Protein 4EUZ (pdb70)

Foldseek 3Di:
DFFDLVVLQVVLVVLCVVVQWDKWKKKAFVVVRDIHIDQQFPKFACFLQLLLLLLLLQLLVCVVPPCQQADFDADPDDADPQQVPVVVCNVPTDGLVRLSLCCFQRVHQSSQVCSCVPPQPHQVSSVVVLVVLVQPFAGADDGPPVSLQGAPPDRHNIGGNNSSQVSVCCLQPNDSGDPVSNVSSQVSQQNRDPQCLAQVLQDDPPKGKGKGKGASPFQLWIWMWIWIGDPPGGIMTMIMIIGHNHRPDHHDRNSRSVSNNSRVVSRVD

Structure (mmCIF, N/CA/C/O backbone):
data_4EUZ
#
_entry.id   4EUZ
#
_cell.length_a   59.060
_cell.length_b   61.910
_cell.length_c   79.010
_cell.angle_alpha   90.00
_cell.angle_beta   90.00
_cell.angle_gamma   90.00
#
_symmetry.space_group_name_H-M   'P 21 21 21'
#
loop_
_entity.id
_entity.type
_entity.pdbx_description
1 polymer 'Carbapenem-hydrolizing beta-lactamase SFC-1'
2 non-polymer '(4R,5S,6S)-3-{[(3S,5S)-5-(dimethylcarbamoyl)pyrrolidin-3-yl]sulfanyl}-6-[(1R)-1-hydroxyethyl]-4-methyl-7-oxo-1-azabicyclo[3.2.0]hept-2-ene-2-carboxylic acid'
3 non-polymer 1,2-ETHANEDIOL
4 non-polymer 'SODIUM ION'
5 water water
#
loop_
_atom_site.group_PDB
_atom_site.id
_atom_site.type_symbol
_atom_site.label_atom_id
_atom_site.label_alt_id
_atom_site.label_comp_id
_atom_site.label_asym_id
_atom_site.label_entity_id
_atom_site.label_seq_id
_atom_site.pdbx_PDB_ins_code
_atom_site.Cartn_x
_atom_site.Cartn_y
_atom_site.Cartn_z
_atom_site.occupancy
_atom_site.B_iso_or_equiv
_atom_site.auth_seq_id
_atom_site.auth_comp_id
_atom_site.auth_asym_id
_atom_site.auth_atom_id
_atom_site.pdbx_PDB_model_num
ATOM 1 N N . ALA A 1 1 ? -20.784 -32.091 -1.376 0.50 34.34 22 ALA A N 1
ATOM 2 C CA . ALA A 1 1 ? -21.346 -32.456 -0.071 0.80 30.25 22 ALA A CA 1
ATOM 3 C C . ALA A 1 1 ? -21.787 -31.273 0.776 0.80 29.05 22 ALA A C 1
ATOM 4 O O . ALA A 1 1 ? -22.707 -31.416 1.585 0.80 31.21 22 ALA A O 1
ATOM 6 N N . SER A 1 2 ? -21.235 -30.074 0.677 1.00 26.39 23 SER A N 1
ATOM 7 C CA . SER A 1 2 ? -21.778 -28.855 1.268 1.00 21.79 23 SER A CA 1
ATOM 8 C C . SER A 1 2 ? -23.097 -28.394 0.661 1.00 19.63 23 SER A C 1
ATOM 9 O O . SER A 1 2 ? -23.567 -28.753 -0.438 1.00 23.60 23 SER A O 1
ATOM 12 N N . GLN A 1 3 ? -23.835 -27.607 1.443 1.00 16.31 24 GLN A N 1
ATOM 13 C CA . GLN A 1 3 ? -25.169 -27.131 1.015 1.00 15.09 24 GLN A CA 1
ATOM 14 C C . GLN A 1 3 ? -25.053 -26.086 -0.046 1.00 13.01 24 GLN A C 1
ATOM 15 O O . GLN A 1 3 ? -24.107 -25.286 -0.002 1.00 12.96 24 GLN A O 1
ATOM 21 N N . PRO A 1 4 ? -26.014 -26.039 -0.973 1.00 12.41 25 PRO A N 1
ATOM 22 C CA . PRO A 1 4 ? -25.959 -24.994 -1.995 1.00 11.76 25 PRO A CA 1
ATOM 23 C C . PRO A 1 4 ? -25.882 -23.604 -1.355 1.00 9.76 25 PRO A C 1
ATOM 24 O O . PRO A 1 4 ? -26.667 -23.372 -0.429 1.00 10.25 25 PRO A O 1
ATOM 28 N N . PRO A 1 5 ? -25.048 -22.713 -1.875 1.00 10.45 26 PRO A N 1
ATOM 29 C CA . PRO A 1 5 ? -24.973 -21.351 -1.297 1.00 9.64 26 PRO A CA 1
ATOM 30 C C . PRO A 1 5 ? -26.307 -20.671 -1.226 1.00 8.73 26 PRO A C 1
ATOM 31 O O . PRO A 1 5 ? -26.592 -19.988 -0.248 1.00 8.19 26 PRO A O 1
ATOM 35 N N . GLN A 1 6 ? -27.191 -20.854 -2.224 1.00 8.33 27 GLN A N 1
ATOM 36 C CA . GLN A 1 6 ? -28.450 -20.155 -2.171 1.00 8.05 27 GLN A CA 1
ATOM 37 C C . GLN A 1 6 ? -29.311 -20.612 -1.034 1.00 7.88 27 GLN A C 1
ATOM 38 O O . GLN A 1 6 ? -30.139 -19.850 -0.524 1.00 8.42 27 GLN A O 1
ATOM 44 N N . VAL A 1 7 ? -29.231 -21.902 -0.660 1.00 7.91 28 VAL A N 1
ATOM 45 C CA . VAL A 1 7 ? -29.986 -22.380 0.493 1.00 8.97 28 VAL A CA 1
ATOM 46 C C . VAL A 1 7 ? -29.593 -21.608 1.741 1.00 7.88 28 VAL A C 1
ATOM 47 O O . VAL A 1 7 ? -30.406 -21.144 2.533 1.00 9.06 28 VAL A O 1
ATOM 51 N N . THR A 1 8 ? -28.285 -21.438 1.936 1.00 8.20 29 THR A N 1
ATOM 52 C CA . THR A 1 8 ? -27.735 -20.739 3.096 1.00 7.95 29 THR A CA 1
ATOM 53 C C . THR A 1 8 ? -28.165 -19.269 3.046 1.00 7.53 29 THR A C 1
ATOM 54 O O . THR A 1 8 ? -28.575 -18.705 4.076 1.00 8.03 29 THR A O 1
ATOM 58 N N . VAL A 1 9 ? -28.078 -18.648 1.865 1.00 7.72 30 VAL A N 1
ATOM 59 C CA . VAL A 1 9 ? -28.561 -17.263 1.678 1.00 7.69 30 VAL A CA 1
ATOM 60 C C . VAL A 1 9 ? -30.008 -17.169 2.049 1.00 7.48 30 VAL A C 1
ATOM 61 O O . VAL A 1 9 ? -30.390 -16.260 2.800 1.00 8.46 30 VAL A O 1
ATOM 65 N N . ASP A 1 10 ? -30.818 -18.106 1.560 1.00 8.03 31 ASP A N 1
ATOM 66 C CA . ASP A 1 10 ? -32.259 -18.071 1.826 1.00 8.48 31 ASP A CA 1
ATOM 67 C C . ASP A 1 10 ? -32.539 -18.075 3.342 1.00 8.45 31 ASP A C 1
ATOM 68 O O . ASP A 1 10 ? -33.395 -17.339 3.891 1.00 9.01 31 ASP A O 1
ATOM 73 N N . LYS A 1 11 ? -31.815 -18.940 4.067 1.00 8.22 32 LYS A N 1
ATOM 74 C CA A LYS A 1 11 ? -31.965 -19.043 5.508 0.50 8.36 32 LYS A CA 1
ATOM 75 C CA B LYS A 1 11 ? -31.980 -19.025 5.505 0.50 8.39 32 LYS A CA 1
ATOM 76 C C . LYS A 1 11 ? -31.564 -17.734 6.198 1.00 7.68 32 LYS A C 1
ATOM 77 O O . LYS A 1 11 ? -32.227 -17.276 7.147 1.00 8.81 32 LYS A O 1
ATOM 88 N N . LEU A 1 12 ? -30.449 -17.150 5.781 1.00 7.79 33 LEU A N 1
ATOM 89 C CA . LEU A 1 12 ? -29.989 -15.901 6.411 1.00 7.68 33 LEU A CA 1
ATOM 90 C C . LEU A 1 12 ? -30.956 -14.767 6.134 1.00 8.05 33 LEU A C 1
ATOM 91 O O . LEU A 1 12 ? -31.147 -13.909 7.001 1.00 8.68 33 LEU A O 1
ATOM 96 N N . LYS A 1 13 ? -31.523 -14.725 4.944 1.00 8.38 34 LYS A N 1
ATOM 97 C CA . LYS A 1 13 ? -32.452 -13.669 4.639 1.00 9.60 34 LYS A CA 1
ATOM 98 C C . LYS A 1 13 ? -33.687 -13.790 5.520 1.00 9.37 34 LYS A C 1
ATOM 99 O O . LYS A 1 13 ? -34.221 -12.773 6.019 1.00 10.83 34 LYS A O 1
ATOM 105 N N . ARG A 1 14 ? -34.182 -15.001 5.758 1.00 9.53 35 ARG A N 1
ATOM 106 C CA . ARG A 1 14 ? -35.303 -15.153 6.677 1.00 9.99 35 ARG A CA 1
ATOM 107 C C . ARG A 1 14 ? -34.922 -14.719 8.074 1.00 9.54 35 ARG A C 1
ATOM 108 O O . ARG A 1 14 ? -35.711 -14.047 8.769 1.00 10.68 35 ARG A O 1
ATOM 116 N N . LEU A 1 15 ? -33.735 -15.051 8.522 1.00 8.91 36 LEU A N 1
ATOM 117 C CA . LEU A 1 15 ? -33.259 -14.641 9.850 1.00 8.57 36 LEU A CA 1
ATOM 118 C C . LEU A 1 15 ? -33.175 -13.138 9.964 1.00 8.30 36 LEU A C 1
ATOM 119 O O . LEU A 1 15 ? -33.573 -12.520 10.953 1.00 8.42 36 LEU A O 1
ATOM 124 N N . GLU A 1 16 ? -32.640 -12.484 8.926 1.00 8.94 37 GLU A N 1
ATOM 125 C CA A GLU A 1 16 ? -32.588 -11.056 8.853 0.70 11.26 37 GLU A CA 1
ATOM 126 C CA B GLU A 1 16 ? -32.522 -11.020 9.136 0.30 10.89 37 GLU A CA 1
ATOM 127 C C . GLU A 1 16 ? -33.927 -10.405 9.005 1.00 11.50 37 GLU A C 1
ATOM 128 O O . GLU A 1 16 ? -34.109 -9.384 9.668 1.00 13.41 37 GLU A O 1
ATOM 139 N N A ASN A 1 17 ? -34.932 -10.999 8.373 0.65 13.73 38 ASN A N 1
ATOM 140 N N B ASN A 1 17 ? -34.903 -10.977 8.318 0.35 14.14 38 ASN A N 1
ATOM 141 C CA A ASN A 1 17 ? -36.243 -10.372 8.399 0.65 16.22 38 ASN A CA 1
ATOM 142 C CA B ASN A 1 17 ? -36.286 -10.496 8.343 0.35 16.18 38 ASN A CA 1
ATOM 143 C C A ASN A 1 17 ? -36.833 -10.510 9.788 0.65 16.07 38 ASN A C 1
ATOM 144 C C B ASN A 1 17 ? -36.778 -10.507 9.794 0.35 16.04 38 ASN A C 1
ATOM 145 O O A ASN A 1 17 ? -37.538 -9.641 10.291 0.65 19.91 38 ASN A O 1
ATOM 146 O O B ASN A 1 17 ? -37.333 -9.528 10.286 0.35 18.63 38 ASN A O 1
ATOM 155 N N . ASP A 1 18 ? -36.571 -11.649 10.448 1.00 13.73 39 ASP A N 1
ATOM 156 C CA A ASP A 1 18 ? -37.047 -11.774 11.813 0.50 15.51 39 ASP A CA 1
ATOM 157 C CA B ASP A 1 18 ? -36.943 -11.873 11.829 0.50 15.38 39 ASP A CA 1
ATOM 158 C C . ASP A 1 18 ? -36.324 -10.844 12.774 1.00 14.35 39 ASP A C 1
ATOM 159 O O . ASP A 1 18 ? -36.927 -10.307 13.732 1.00 18.31 39 ASP A O 1
ATOM 168 N N . PHE A 1 19 ? -35.043 -10.632 12.567 1.00 11.39 40 PHE A N 1
ATOM 169 C CA . PHE A 1 19 ? -34.190 -9.763 13.372 1.00 11.41 40 PHE A CA 1
ATOM 170 C C . PHE A 1 19 ? -34.559 -8.302 13.242 1.00 11.14 40 PHE A C 1
ATOM 171 O O . PHE A 1 19 ? -34.487 -7.510 14.169 1.00 13.57 40 PHE A O 1
ATOM 179 N N . GLY A 1 20 ? -34.962 -7.899 12.032 1.00 11.59 41 GLY A N 1
ATOM 180 C CA . GLY A 1 20 ? -35.208 -6.522 11.729 1.00 12.50 41 GLY A CA 1
ATOM 181 C C . GLY A 1 20 ? -33.964 -5.710 11.492 1.00 11.94 41 GLY A C 1
ATOM 182 O O . GLY A 1 20 ? -33.895 -4.523 11.741 1.00 16.29 41 GLY A O 1
ATOM 183 N N . GLY A 1 21 ? -32.926 -6.336 10.939 1.00 10.48 42 GLY A N 1
ATOM 184 C CA . GLY A 1 21 ? -31.675 -5.644 10.629 1.00 9.87 42 GLY A CA 1
ATOM 185 C C . GLY A 1 21 ? -30.922 -6.378 9.554 1.00 9.34 42 GLY A C 1
ATOM 186 O O . GLY A 1 21 ? -31.482 -7.181 8.788 1.00 15.10 42 GLY A O 1
ATOM 187 N N . ARG A 1 22 ? -29.638 -6.105 9.490 1.00 8.17 43 ARG A N 1
ATOM 188 C CA A ARG A 1 22 ? -28.656 -6.564 8.549 0.50 7.08 43 ARG A CA 1
ATOM 189 C CA B ARG A 1 22 ? -28.799 -6.751 8.493 0.50 7.02 43 ARG A CA 1
ATOM 190 C C . ARG A 1 22 ? -27.758 -7.607 9.212 1.00 6.02 43 ARG A C 1
ATOM 191 O O . ARG A 1 22 ? -27.256 -7.303 10.313 1.00 6.65 43 ARG A O 1
ATOM 206 N N . ILE A 1 23 ? -27.487 -8.725 8.569 1.00 6.17 44 ILE A N 1
ATOM 207 C CA . ILE A 1 23 ? -26.538 -9.724 9.021 1.00 5.90 44 ILE A CA 1
ATOM 208 C C . ILE A 1 23 ? -25.531 -9.944 7.905 1.00 6.04 44 ILE A C 1
ATOM 209 O O . ILE A 1 23 ? -25.902 -10.263 6.773 1.00 7.29 44 ILE A O 1
ATOM 214 N N . GLY A 1 24 ? -24.251 -9.774 8.214 1.00 5.40 45 GLY A N 1
ATOM 215 C CA . GLY A 1 24 ? -23.134 -10.050 7.283 1.00 5.47 45 GLY A CA 1
ATOM 216 C C . GLY A 1 24 ? -22.301 -11.141 7.834 1.00 4.68 45 GLY A C 1
ATOM 217 O O . GLY A 1 24 ? -21.915 -11.136 9.017 1.00 5.83 45 GLY A O 1
ATOM 218 N N A VAL A 1 25 ? -21.894 -12.081 6.975 0.50 4.99 46 VAL A N 1
ATOM 219 N N B VAL A 1 25 ? -21.956 -12.133 7.008 0.50 5.16 46 VAL A N 1
ATOM 220 C CA A VAL A 1 25 ? -21.056 -13.182 7.406 0.50 4.90 46 VAL A CA 1
ATOM 221 C CA B VAL A 1 25 ? -21.184 -13.286 7.467 0.50 4.87 46 VAL A CA 1
ATOM 222 C C A VAL A 1 25 ? -20.010 -13.517 6.336 0.50 4.99 46 VAL A C 1
ATOM 223 C C B VAL A 1 25 ? -20.116 -13.614 6.422 0.50 5.27 46 VAL A C 1
ATOM 224 O O A VAL A 1 25 ? -20.107 -13.313 5.119 0.50 5.53 46 VAL A O 1
ATOM 225 O O B VAL A 1 25 ? -20.384 -13.368 5.222 0.50 5.37 46 VAL A O 1
ATOM 232 N N . TYR A 1 26 ? -18.976 -14.169 6.852 1.00 5.25 47 TYR A N 1
ATOM 233 C CA . TYR A 1 26 ? -18.010 -14.799 5.948 1.00 5.09 47 TYR A CA 1
ATOM 234 C C . TYR A 1 26 ? -17.382 -15.954 6.731 1.00 5.47 47 TYR A C 1
ATOM 235 O O . TYR A 1 26 ? -17.010 -15.781 7.895 1.00 5.87 47 TYR A O 1
ATOM 244 N N . ALA A 1 27 ? -17.265 -17.096 6.078 1.00 5.61 48 ALA A N 1
ATOM 245 C CA . ALA A 1 27 ? -16.667 -18.286 6.673 1.00 5.68 48 ALA A CA 1
ATOM 246 C C . ALA A 1 27 ? -15.696 -18.935 5.701 1.00 6.47 48 ALA A C 1
ATOM 247 O O . ALA A 1 27 ? -15.961 -18.989 4.497 1.00 6.74 48 ALA A O 1
ATOM 249 N N . ILE A 1 28 ? -14.606 -19.456 6.277 1.00 6.55 49 ILE A N 1
ATOM 250 C CA . ILE A 1 28 ? -13.544 -20.105 5.543 1.00 6.76 49 ILE A CA 1
ATOM 251 C C . ILE A 1 28 ? -13.242 -21.445 6.135 1.00 7.12 49 ILE A C 1
ATOM 252 O O . ILE A 1 28 ? -12.895 -21.545 7.323 1.00 7.41 49 ILE A O 1
ATOM 257 N N A ASP A 1 29 ? -13.360 -22.531 5.357 0.35 8.03 50 ASP A N 1
ATOM 258 N N B ASP A 1 29 ? -13.394 -22.528 5.356 0.65 7.93 50 ASP A N 1
ATOM 259 C CA A ASP A 1 29 ? -12.852 -23.846 5.735 0.35 8.79 50 ASP A CA 1
ATOM 260 C CA B ASP A 1 29 ? -12.882 -23.841 5.772 0.65 8.68 50 ASP A CA 1
ATOM 261 C C A ASP A 1 29 ? -11.357 -23.890 5.415 0.35 9.24 50 ASP A C 1
ATOM 262 C C B ASP A 1 29 ? -11.391 -23.827 5.445 0.65 9.04 50 ASP A C 1
ATOM 263 O O A ASP A 1 29 ? -10.979 -23.985 4.246 0.35 9.62 50 ASP A O 1
ATOM 264 O O B ASP A 1 29 ? -11.019 -23.744 4.270 0.65 11.78 50 ASP A O 1
ATOM 273 N N . THR A 1 30 ? -10.543 -23.835 6.459 1.00 9.60 51 THR A N 1
ATOM 274 C CA . THR A 1 30 ? -9.118 -23.703 6.190 1.00 11.38 51 THR A CA 1
ATOM 275 C C . THR A 1 30 ? -8.473 -24.925 5.587 1.00 13.77 51 THR A C 1
ATOM 276 O O . THR A 1 30 ? -7.319 -24.903 5.162 1.00 17.22 51 THR A O 1
ATOM 280 N N . GLY A 1 31 ? -9.206 -26.061 5.610 1.00 14.21 52 GLY A N 1
ATOM 281 C CA . GLY A 1 31 ? -8.678 -27.260 4.986 1.00 17.56 52 GLY A CA 1
ATOM 282 C C . GLY A 1 31 ? -9.057 -27.410 3.553 1.00 20.22 52 GLY A C 1
ATOM 283 O O . GLY A 1 31 ? -8.249 -27.901 2.788 1.00 25.69 52 GLY A O 1
ATOM 284 N N . SER A 1 32 ? -10.230 -27.049 3.150 1.00 21.92 53 SER A N 1
ATOM 285 C CA . SER A 1 32 ? -10.654 -27.192 1.739 1.00 22.32 53 SER A CA 1
ATOM 286 C C . SER A 1 32 ? -10.572 -25.902 0.983 1.00 20.72 53 SER A C 1
ATOM 287 O O . SER A 1 32 ? -10.728 -25.848 -0.249 1.00 21.47 53 SER A O 1
ATOM 290 N N . ASN A 1 33 ? -10.438 -24.827 1.730 1.00 19.03 54 ASN A N 1
ATOM 291 C CA . ASN A 1 33 ? -10.500 -23.490 1.252 1.00 17.77 54 ASN A CA 1
ATOM 292 C C . ASN A 1 33 ? -11.884 -23.133 0.705 1.00 14.37 54 ASN A C 1
ATOM 293 O O . ASN A 1 33 ? -11.968 -22.059 0.083 1.00 16.52 54 ASN A O 1
ATOM 298 N N . LYS A 1 34 ? -12.945 -23.923 0.940 1.00 14.71 55 LYS A N 1
ATOM 299 C CA . LYS A 1 34 ? -14.319 -23.503 0.590 1.00 12.77 55 LYS A CA 1
ATOM 300 C C . LYS A 1 34 ? -14.694 -22.310 1.467 1.00 9.45 55 LYS A C 1
ATOM 301 O O . LYS A 1 34 ? -14.272 -22.255 2.635 1.00 9.53 55 LYS A O 1
ATOM 307 N N . THR A 1 35 ? -15.416 -21.379 0.897 1.00 9.39 56 THR A N 1
ATOM 308 C CA . THR A 1 35 ? -15.849 -20.185 1.613 1.00 7.95 56 THR A CA 1
ATOM 309 C C . THR A 1 35 ? -17.337 -19.973 1.404 1.00 7.73 56 THR A C 1
ATOM 310 O O . THR A 1 35 ? -17.906 -20.445 0.406 1.00 9.50 56 THR A O 1
ATOM 314 N N . PHE A 1 36 ? -17.934 -19.172 2.278 1.00 7.60 57 PHE A N 1
ATOM 315 C CA . PHE A 1 36 ? -19.307 -18.723 2.158 1.00 6.90 57 PHE A CA 1
ATOM 316 C C . PHE A 1 36 ? -19.396 -17.294 2.671 1.00 6.52 57 PHE A C 1
ATOM 317 O O . PHE A 1 36 ? -18.947 -17.035 3.789 1.00 6.53 57 PHE A O 1
ATOM 325 N N . GLY A 1 37 ? -20.094 -16.453 1.940 1.00 6.64 59 GLY A N 1
ATOM 326 C CA . GLY A 1 37 ? -20.399 -15.104 2.410 1.00 6.96 59 GLY A CA 1
ATOM 327 C C . GLY A 1 37 ? -21.822 -14.677 2.089 1.00 6.19 59 GLY A C 1
ATOM 328 O O . GLY A 1 37 ? -22.418 -15.149 1.119 1.00 7.12 59 GLY A O 1
ATOM 329 N N . TYR A 1 38 ? -22.305 -13.768 2.918 1.00 5.76 60 TYR A N 1
ATOM 330 C CA . TYR A 1 38 ? -23.628 -13.112 2.728 1.00 5.91 60 TYR A CA 1
ATOM 331 C C . TYR A 1 38 ? -23.431 -11.691 3.214 1.00 5.47 60 TYR A C 1
ATOM 332 O O . TYR A 1 38 ? -22.987 -11.504 4.373 1.00 6.00 60 TYR A O 1
ATOM 341 N N . ARG A 1 39 ? -23.662 -10.674 2.382 1.00 5.31 61 ARG A N 1
ATOM 342 C CA . ARG A 1 39 ? -23.274 -9.308 2.699 1.00 5.71 61 ARG A CA 1
ATOM 343 C C . ARG A 1 39 ? -21.794 -9.221 3.097 1.00 5.69 61 ARG A C 1
ATOM 344 O O . ARG A 1 39 ? -21.425 -8.386 3.905 1.00 6.57 61 ARG A O 1
ATOM 352 N N . ALA A 1 40 ? -20.965 -10.088 2.519 1.00 6.29 62 ALA A N 1
ATOM 353 C CA . ALA A 1 40 ? -19.611 -10.262 3.028 1.00 6.14 62 ALA A CA 1
ATOM 354 C C . ALA A 1 40 ? -18.750 -9.052 2.774 1.00 6.14 62 ALA A C 1
ATOM 355 O O . ALA A 1 40 ? -17.735 -8.909 3.489 1.00 6.25 62 ALA A O 1
ATOM 357 N N . ASN A 1 41 ? -19.057 -8.248 1.786 1.00 6.45 63 ASN A N 1
ATOM 358 C CA A ASN A 1 41 ? -18.265 -7.042 1.496 0.55 6.58 63 ASN A CA 1
ATOM 359 C CA B ASN A 1 41 ? -18.322 -7.042 1.427 0.45 6.66 63 ASN A CA 1
ATOM 360 C C . ASN A 1 41 ? -18.954 -5.762 1.916 1.00 6.40 63 ASN A C 1
ATOM 361 O O . ASN A 1 41 ? -18.488 -4.674 1.570 1.00 8.29 63 ASN A O 1
ATOM 370 N N . GLU A 1 42 ? -19.999 -5.839 2.702 1.00 6.19 64 GLU A N 1
ATOM 371 C CA . GLU A 1 42 ? -20.597 -4.664 3.289 1.00 6.06 64 GLU A CA 1
ATOM 372 C C . GLU A 1 42 ? -19.886 -4.263 4.559 1.00 5.78 64 GLU A C 1
ATOM 373 O O . GLU A 1 42 ? -19.434 -5.140 5.324 1.00 6.74 64 GLU A O 1
ATOM 379 N N . ARG A 1 43 ? -19.749 -2.978 4.774 1.00 6.43 65 ARG A N 1
ATOM 380 C CA . ARG A 1 43 ? -19.098 -2.476 5.975 1.00 6.20 65 ARG A CA 1
ATOM 381 C C . ARG A 1 43 ? -20.012 -2.498 7.162 1.00 6.12 65 ARG A C 1
ATOM 382 O O . ARG A 1 43 ? -21.214 -2.131 7.049 1.00 6.82 65 ARG A O 1
ATOM 390 N N . PHE A 1 44 ? -19.486 -2.896 8.306 1.00 5.43 66 PHE A N 1
ATOM 391 C CA . PHE A 1 44 ? -20.139 -2.895 9.596 1.00 5.46 66 PHE A CA 1
ATOM 392 C C . PHE A 1 44 ? -19.218 -2.249 10.614 1.00 5.61 66 PHE A C 1
ATOM 393 O O . PHE A 1 44 ? -17.996 -2.391 10.515 1.00 6.08 66 PHE A O 1
ATOM 401 N N . PRO A 1 45 ? -19.761 -1.636 11.646 1.00 5.64 67 PRO A N 1
ATOM 402 C CA . PRO A 1 45 ? -18.918 -1.155 12.748 1.00 5.36 67 PRO A CA 1
ATOM 403 C C . PRO A 1 45 ? -18.187 -2.288 13.410 1.00 5.07 67 PRO A C 1
ATOM 404 O O . PRO A 1 45 ? -18.741 -3.355 13.708 1.00 6.15 67 PRO A O 1
ATOM 408 N N . LEU A 1 46 ? -16.900 -2.060 13.691 1.00 5.18 68 LEU A N 1
ATOM 409 C CA . LEU A 1 46 ? -16.071 -3.006 14.431 1.00 5.25 68 LEU A CA 1
ATOM 410 C C . LEU A 1 46 ? -16.487 -3.140 15.866 1.00 5.35 68 LEU A C 1
ATOM 411 O O . LEU A 1 46 ? -16.417 -4.246 16.437 1.00 5.28 68 LEU A O 1
ATOM 416 N N . CYS A 1 47 ? -16.878 -2.044 16.489 1.00 5.12 69 CYS A N 1
ATOM 417 C CA . CYS A 1 47 ? -17.043 -2.022 17.948 1.00 5.62 69 CYS A CA 1
ATOM 418 C C . CYS A 1 47 ? -15.750 -2.566 18.565 1.00 5.07 69 CYS A C 1
ATOM 419 O O . CYS A 1 47 ? -14.659 -2.384 18.007 1.00 5.75 69 CYS A O 1
ATOM 422 N N . ALA A 1 48 ? -15.856 -3.314 19.649 1.00 5.26 70 ALA A N 1
ATOM 423 C CA . ALA A 1 48 ? -14.667 -3.846 20.321 1.00 5.39 70 ALA A CA 1
ATOM 424 C C . ALA A 1 48 ? -13.920 -4.922 19.518 1.00 4.83 70 ALA A C 1
ATOM 425 O O . ALA A 1 48 ? -12.857 -5.360 19.963 1.00 5.31 70 ALA A O 1
ATOM 427 N N . SER A 1 49 ? -14.451 -5.388 18.395 1.00 5.20 71 SER A N 1
ATOM 428 C CA . SER A 1 49 ? -13.878 -6.583 17.755 1.00 5.25 71 SER A CA 1
ATOM 429 C C . SER A 1 49 ? -12.464 -6.300 17.268 1.00 4.87 71 SER A C 1
ATOM 430 O O . SER A 1 49 ? -11.670 -7.263 17.141 1.00 5.56 71 SER A O 1
ATOM 433 N N . PHE A 1 50 ? -12.067 -5.042 17.049 1.00 4.91 72 PHE A N 1
ATOM 434 C CA . PHE A 1 50 ? -10.714 -4.759 16.651 1.00 4.99 72 PHE A CA 1
ATOM 435 C C . PHE A 1 50 ? -9.712 -5.169 17.714 1.00 4.94 72 PHE A C 1
ATOM 436 O O . PHE A 1 50 ? -8.512 -5.293 17.371 1.00 5.33 72 PHE A O 1
ATOM 444 N N . LYS A 1 51 ? -10.100 -5.310 18.976 1.00 4.68 73 LYS A N 1
ATOM 445 C CA . LYS A 1 51 ? -9.136 -5.570 20.036 1.00 4.40 73 LYS A CA 1
ATOM 446 C C . LYS A 1 51 ? -8.410 -6.889 19.857 1.00 4.59 73 LYS A C 1
ATOM 447 O O . LYS A 1 51 ? -7.287 -7.045 20.347 1.00 5.24 73 LYS A O 1
ATOM 453 N N . GLY A 1 52 ? -9.057 -7.850 19.169 1.00 4.76 74 GLY A N 1
ATOM 454 C CA . GLY A 1 52 ? -8.313 -9.083 18.896 1.00 5.25 74 GLY A CA 1
ATOM 455 C C . GLY A 1 52 ? -7.155 -8.834 17.963 1.00 5.17 74 GLY A C 1
ATOM 456 O O . GLY A 1 52 ? -6.065 -9.409 18.100 1.00 6.20 74 GLY A O 1
ATOM 457 N N . PHE A 1 53 ? -7.362 -7.982 16.961 1.00 5.11 75 PHE A N 1
ATOM 458 C CA . PHE A 1 53 ? -6.288 -7.567 16.049 1.00 5.06 75 PHE A CA 1
ATOM 459 C C . PHE A 1 53 ? -5.299 -6.690 16.722 1.00 4.62 75 PHE A C 1
ATOM 460 O O . PHE A 1 53 ? -4.087 -6.736 16.374 1.00 5.25 75 PHE A O 1
ATOM 468 N N . LEU A 1 54 ? -5.695 -5.868 17.698 1.00 4.94 76 LEU A N 1
ATOM 469 C CA . LEU A 1 54 ? -4.742 -5.098 18.501 1.00 5.24 76 LEU A CA 1
ATOM 470 C C . LEU A 1 54 ? -3.808 -6.008 19.248 1.00 4.92 76 LEU A C 1
ATOM 471 O O . LEU A 1 54 ? -2.585 -5.781 19.262 1.00 5.38 76 LEU A O 1
ATOM 476 N N . ALA A 1 55 ? -4.290 -7.068 19.852 1.00 4.91 77 ALA A N 1
ATOM 477 C CA . ALA A 1 55 ? -3.425 -8.039 20.511 1.00 5.51 77 ALA A CA 1
ATOM 478 C C . ALA A 1 55 ? -2.461 -8.655 19.503 1.00 5.22 77 ALA A C 1
ATOM 479 O O . ALA A 1 55 ? -1.271 -8.862 19.825 1.00 5.99 77 ALA A O 1
ATOM 481 N N . ALA A 1 56 ? -2.944 -8.997 18.314 1.00 5.39 78 ALA A N 1
ATOM 482 C CA . ALA A 1 56 ? -2.032 -9.490 17.271 1.00 5.37 78 ALA A CA 1
ATOM 483 C C . ALA A 1 56 ? -0.981 -8.480 16.910 1.00 5.64 78 ALA A C 1
ATOM 484 O O . ALA A 1 56 ? 0.184 -8.881 16.674 1.00 6.55 78 ALA A O 1
ATOM 486 N N . ALA A 1 57 ? -1.307 -7.215 16.795 1.00 5.51 79 ALA A N 1
ATOM 487 C CA . ALA A 1 57 ? -0.350 -6.180 16.470 1.00 6.09 79 ALA A CA 1
ATOM 488 C C . ALA A 1 57 ? 0.758 -6.120 17.540 1.00 5.76 79 ALA A C 1
ATOM 489 O O . ALA A 1 57 ? 1.933 -5.933 17.218 1.00 7.06 79 ALA A O 1
ATOM 491 N N . VAL A 1 58 ? 0.379 -6.237 18.798 1.00 5.59 80 VAL A N 1
ATOM 492 C CA . VAL A 1 58 ? 1.350 -6.277 19.887 1.00 5.77 80 VAL A CA 1
ATOM 493 C C . VAL A 1 58 ? 2.241 -7.455 19.726 1.00 5.94 80 VAL A C 1
ATOM 494 O O . VAL A 1 58 ? 3.494 -7.314 19.889 1.00 6.80 80 VAL A O 1
ATOM 498 N N . LEU A 1 59 ? 1.729 -8.622 19.460 1.00 6.07 81 LEU A N 1
ATOM 499 C CA . LEU A 1 59 ? 2.577 -9.791 19.268 1.00 6.93 81 LEU A CA 1
ATOM 500 C C . LEU A 1 59 ? 3.513 -9.602 18.109 1.00 7.61 81 LEU A C 1
ATOM 501 O O . LEU A 1 59 ? 4.702 -10.013 18.189 1.00 8.34 81 LEU A O 1
ATOM 506 N N . SER A 1 60 ? 3.062 -9.042 17.015 1.00 7.68 82 SER A N 1
ATOM 507 C CA A SER A 1 60 ? 3.977 -8.821 15.906 0.80 8.55 82 SER A CA 1
ATOM 508 C CA B SER A 1 60 ? 3.891 -8.690 15.868 0.20 8.82 82 SER A CA 1
ATOM 509 C C . SER A 1 60 ? 5.104 -7.881 16.298 1.00 9.03 82 SER A C 1
ATOM 510 O O . SER A 1 60 ? 6.250 -8.097 15.914 1.00 11.70 82 SER A O 1
ATOM 515 N N A LYS A 1 61 ? 4.799 -6.864 17.069 0.65 9.00 83 LYS A N 1
ATOM 516 N N B LYS A 1 61 ? 4.840 -6.859 17.107 0.35 9.13 83 LYS A N 1
ATOM 517 C CA A LYS A 1 61 ? 5.840 -5.951 17.553 0.65 9.83 83 LYS A CA 1
ATOM 518 C CA B LYS A 1 61 ? 5.868 -5.968 17.621 0.35 10.02 83 LYS A CA 1
ATOM 519 C C A LYS A 1 61 ? 6.783 -6.688 18.496 0.65 10.21 83 LYS A C 1
ATOM 520 C C B LYS A 1 61 ? 6.873 -6.754 18.461 0.35 10.32 83 LYS A C 1
ATOM 521 O O A LYS A 1 61 ? 8.015 -6.443 18.460 0.65 11.83 83 LYS A O 1
ATOM 522 O O B LYS A 1 61 ? 8.088 -6.584 18.324 0.35 10.95 83 LYS A O 1
ATOM 533 N N . SER A 1 62 ? 6.325 -7.587 19.331 1.00 9.27 84 SER A N 1
ATOM 534 C CA . SER A 1 62 ? 7.216 -8.327 20.253 1.00 10.53 84 SER A CA 1
ATOM 535 C C . SER A 1 62 ? 8.123 -9.297 19.530 1.00 11.64 84 SER A C 1
ATOM 536 O O . SER A 1 62 ? 9.176 -9.622 20.027 1.00 12.99 84 SER A O 1
ATOM 539 N N . GLN A 1 63 ? 7.714 -9.728 18.334 1.00 13.15 85 GLN A N 1
ATOM 540 C CA . GLN A 1 63 ? 8.491 -10.703 17.601 1.00 15.66 85 GLN A CA 1
ATOM 541 C C . GLN A 1 63 ? 9.755 -9.983 17.160 1.00 17.80 85 GLN A C 1
ATOM 542 O O . GLN A 1 63 ? 10.783 -10.628 16.926 1.00 24.80 85 GLN A O 1
ATOM 548 N N . GLN A 1 64 ? 9.791 -8.648 17.050 1.00 19.22 86 GLN A N 1
ATOM 549 C CA A GLN A 1 64 ? 10.960 -7.848 16.734 0.55 22.58 86 GLN A CA 1
ATOM 550 C CA B GLN A 1 64 ? 10.987 -7.881 16.725 0.45 22.64 86 GLN A CA 1
ATOM 551 C C . GLN A 1 64 ? 11.626 -7.150 17.910 1.00 21.14 86 GLN A C 1
ATOM 552 O O . GLN A 1 64 ? 12.734 -6.615 17.787 1.00 24.80 86 GLN A O 1
ATOM 563 N N . GLN A 1 65 ? 11.016 -7.100 19.065 1.00 20.83 87 GLN A N 1
ATOM 564 C CA A GLN A 1 65 ? 11.500 -6.365 20.244 0.60 20.92 87 GLN A CA 1
ATOM 565 C CA B GLN A 1 65 ? 11.517 -6.380 20.238 0.40 20.92 87 GLN A CA 1
ATOM 566 C C . GLN A 1 65 ? 11.483 -7.314 21.427 1.00 19.92 87 GLN A C 1
ATOM 567 O O . GLN A 1 65 ? 10.498 -7.534 22.131 1.00 16.91 87 GLN A O 1
ATOM 578 N N . GLU A 1 66 ? 12.651 -7.898 21.648 1.00 23.33 88 GLU A N 1
ATOM 579 C CA A GLU A 1 66 ? 12.874 -8.933 22.620 0.50 24.90 88 GLU A CA 1
ATOM 580 C CA B GLU A 1 66 ? 12.897 -8.924 22.632 0.50 24.90 88 GLU A CA 1
ATOM 581 C C . GLU A 1 66 ? 12.450 -8.418 24.004 1.00 22.86 88 GLU A C 1
ATOM 582 O O . GLU A 1 66 ? 12.913 -7.371 24.428 1.00 22.66 88 GLU A O 1
ATOM 593 N N . GLY A 1 67 ? 11.563 -9.193 24.623 1.00 19.91 89 GLY A N 1
ATOM 594 C CA . GLY A 1 67 ? 11.046 -8.965 25.958 1.00 17.64 89 GLY A CA 1
ATOM 595 C C . GLY A 1 67 ? 9.903 -7.957 26.044 1.00 14.21 89 GLY A C 1
ATOM 596 O O . GLY A 1 67 ? 9.457 -7.654 27.178 1.00 14.44 89 GLY A O 1
ATOM 597 N N . LEU A 1 68 ? 9.389 -7.451 24.933 1.00 12.20 90 LEU A N 1
ATOM 598 C CA . LEU A 1 68 ? 8.290 -6.509 25.031 1.00 10.76 90 LEU A CA 1
ATOM 599 C C . LEU A 1 68 ? 7.103 -6.975 25.839 1.00 9.50 90 LEU A C 1
ATOM 600 O O . LEU A 1 68 ? 6.458 -6.217 26.575 1.00 9.95 90 LEU A O 1
ATOM 605 N N . LEU A 1 69 ? 6.738 -8.241 25.710 1.00 10.09 91 LEU A N 1
ATOM 606 C CA . LEU A 1 69 ? 5.544 -8.734 26.422 1.00 9.32 91 LEU A CA 1
ATOM 607 C C . LEU A 1 69 ? 5.686 -8.629 27.918 1.00 9.85 91 LEU A C 1
ATOM 608 O O . LEU A 1 69 ? 4.646 -8.523 28.629 1.00 9.60 91 LEU A O 1
ATOM 613 N N . ASN A 1 70 ? 6.918 -8.679 28.401 1.00 10.13 92 ASN A N 1
ATOM 614 C CA . ASN A 1 70 ? 7.109 -8.613 29.862 1.00 11.28 92 ASN A CA 1
ATOM 615 C C . ASN A 1 70 ? 7.252 -7.208 30.382 1.00 10.90 92 ASN A C 1
ATOM 616 O O . ASN A 1 70 ? 7.377 -7.019 31.605 1.00 12.75 92 ASN A O 1
ATOM 621 N N . GLN A 1 71 ? 7.278 -6.180 29.536 1.00 10.65 93 GLN A N 1
ATOM 622 C CA . GLN A 1 71 ? 7.458 -4.800 29.967 1.00 10.99 93 GLN A CA 1
ATOM 623 C C . GLN A 1 71 ? 6.235 -4.384 30.784 1.00 9.69 93 GLN A C 1
ATOM 624 O O . GLN A 1 71 ? 5.083 -4.622 30.414 1.00 9.85 93 GLN A O 1
ATOM 630 N N . ARG A 1 72 ? 6.498 -3.748 31.928 1.00 8.74 94 ARG A N 1
ATOM 631 C CA . ARG A 1 72 ? 5.451 -3.299 32.830 1.00 9.08 94 ARG A CA 1
ATOM 632 C C . ARG A 1 72 ? 5.067 -1.865 32.531 1.00 9.97 94 ARG A C 1
ATOM 633 O O . ARG A 1 72 ? 5.935 -0.985 32.396 1.00 13.58 94 ARG A O 1
ATOM 641 N N A ILE A 1 73 ? 3.777 -1.620 32.346 0.50 8.46 95 ILE A N 1
ATOM 642 N N B ILE A 1 73 ? 3.767 -1.640 32.422 0.50 8.40 95 ILE A N 1
ATOM 643 C CA A ILE A 1 73 ? 3.223 -0.280 32.112 0.50 8.16 95 ILE A CA 1
ATOM 644 C CA B ILE A 1 73 ? 3.146 -0.346 32.161 0.50 8.14 95 ILE A CA 1
ATOM 645 C C A ILE A 1 73 ? 2.455 0.114 33.362 0.50 8.05 95 ILE A C 1
ATOM 646 C C B ILE A 1 73 ? 2.346 0.135 33.358 0.50 7.89 95 ILE A C 1
ATOM 647 O O A ILE A 1 73 ? 1.634 -0.659 33.873 0.50 6.73 95 ILE A O 1
ATOM 648 O O B ILE A 1 73 ? 1.399 -0.524 33.813 0.50 8.34 95 ILE A O 1
ATOM 657 N N . ARG A 1 74 ? 2.734 1.327 33.874 1.00 8.31 96 ARG A N 1
ATOM 658 C CA . ARG A 1 74 ? 2.023 1.922 34.995 1.00 8.15 96 ARG A CA 1
ATOM 659 C C . ARG A 1 74 ? 1.257 3.152 34.484 1.00 7.51 96 ARG A C 1
ATOM 660 O O . ARG A 1 74 ? 1.640 3.815 33.501 1.00 8.96 96 ARG A O 1
ATOM 668 N N . TYR A 1 75 ? 0.158 3.458 35.194 1.00 7.26 97 TYR A N 1
ATOM 669 C CA . TYR A 1 75 ? -0.794 4.462 34.708 1.00 7.49 97 TYR A CA 1
ATOM 670 C C . TYR A 1 75 ? -1.476 5.135 35.930 1.00 7.71 97 TYR A C 1
ATOM 671 O O . TYR A 1 75 ? -2.664 5.425 35.932 1.00 8.08 97 TYR A O 1
ATOM 680 N N . ASP A 1 76 ? -0.662 5.469 36.915 1.00 8.38 98 ASP A N 1
ATOM 681 C CA . ASP A 1 76 ? -1.090 6.285 38.050 1.00 8.29 98 ASP A CA 1
ATOM 682 C C . ASP A 1 76 ? -1.732 7.598 37.545 1.00 6.97 98 ASP A C 1
ATOM 683 O O . ASP A 1 76 ? -1.215 8.295 36.702 1.00 8.32 98 ASP A O 1
ATOM 688 N N . ASN A 1 77 ? -2.876 7.882 38.186 1.00 6.99 99 ASN A N 1
ATOM 689 C CA . ASN A 1 77 ? -3.671 9.085 37.996 1.00 6.83 99 ASN A CA 1
ATOM 690 C C . ASN A 1 77 ? -4.271 9.198 36.603 1.00 6.97 99 ASN A C 1
ATOM 691 O O . ASN A 1 77 ? -4.810 10.257 36.252 1.00 8.16 99 ASN A O 1
ATOM 717 N N . VAL A 1 79 ? -7.189 8.698 33.901 1.00 8.08 101 VAL A N 1
ATOM 718 C CA . VAL A 1 79 ? -8.644 8.512 33.917 1.00 9.24 101 VAL A CA 1
ATOM 719 C C . VAL A 1 79 ? -8.942 7.296 33.052 1.00 8.28 101 VAL A C 1
ATOM 720 O O . VAL A 1 79 ? -8.698 7.284 31.857 1.00 10.15 101 VAL A O 1
ATOM 724 N N . MET A 1 80 ? -9.496 6.285 33.686 1.00 8.48 102 MET A N 1
ATOM 725 C CA A MET A 1 80 ? -9.783 5.019 33.020 0.65 8.73 102 MET A CA 1
ATOM 726 C CA B MET A 1 80 ? -9.770 5.027 32.998 0.35 8.84 102 MET A CA 1
ATOM 727 C C . MET A 1 80 ? -11.137 5.073 32.335 1.00 8.61 102 MET A C 1
ATOM 728 O O . MET A 1 80 ? -12.143 5.505 32.920 1.00 10.87 102 MET A O 1
ATOM 737 N N . GLU A 1 81 ? -11.175 4.590 31.105 1.00 7.71 103 GLU A N 1
ATOM 738 C CA . GLU A 1 81 ? -12.383 4.587 30.295 1.00 8.10 103 GLU A CA 1
ATOM 739 C C . GLU A 1 81 ? -13.419 3.673 30.906 1.00 7.75 103 GLU A C 1
ATOM 740 O O . GLU A 1 81 ? -13.087 2.655 31.544 1.00 7.81 103 GLU A O 1
ATOM 746 N N . PRO A 1 82 ? -14.702 3.943 30.628 1.00 8.39 104 PRO A N 1
ATOM 747 C CA . PRO A 1 82 ? -15.716 2.964 30.972 1.00 8.77 104 PRO A CA 1
ATOM 748 C C . PRO A 1 82 ? -15.426 1.581 30.377 1.00 7.70 104 PRO A C 1
ATOM 749 O O . PRO A 1 82 ? -14.835 1.465 29.280 1.00 8.24 104 PRO A O 1
ATOM 753 N N . HIS A 1 83 ? -15.803 0.556 31.115 1.00 8.32 105 HIS A N 1
ATOM 754 C CA . HIS A 1 83 ? -15.552 -0.845 30.789 1.00 8.00 105 HIS A CA 1
ATOM 755 C C . HIS A 1 83 ? -14.040 -1.098 30.735 1.00 7.84 105 HIS A C 1
ATOM 756 O O . HIS A 1 83 ? -13.459 -1.461 29.703 1.00 8.60 105 HIS A O 1
ATOM 763 N N . SER A 1 84 ? -13.414 -0.985 31.916 1.00 8.26 106 SER A N 1
ATOM 764 C CA . SER A 1 84 ? -12.012 -1.295 32.162 1.00 7.82 106 SER A CA 1
ATOM 765 C C . SER A 1 84 ? -11.916 -2.246 33.346 1.00 8.34 106 SER A C 1
ATOM 766 O O . SER A 1 84 ? -11.260 -1.960 34.354 1.00 8.34 106 SER A O 1
ATOM 769 N N . PRO A 1 85 ? -12.547 -3.388 33.246 1.00 8.52 107 PRO A N 1
ATOM 770 C CA . PRO A 1 85 ? -12.700 -4.249 34.448 1.00 9.90 107 PRO A CA 1
ATOM 771 C C . PRO A 1 85 ? -11.395 -4.802 34.979 1.00 8.81 107 PRO A C 1
ATOM 772 O O . PRO A 1 85 ? -11.289 -5.102 36.149 1.00 11.79 107 PRO A O 1
ATOM 776 N N . VAL A 1 86 ? -10.427 -5.027 34.111 1.00 8.34 108 VAL A N 1
ATOM 777 C CA . VAL A 1 86 ? -9.096 -5.526 34.539 1.00 8.41 108 VAL A CA 1
ATOM 778 C C . VAL A 1 86 ? -8.178 -4.378 34.917 1.00 8.31 108 VAL A C 1
ATOM 779 O O . VAL A 1 86 ? -7.594 -4.325 36.015 1.00 9.08 108 VAL A O 1
ATOM 783 N N . THR A 1 87 ? -8.010 -3.415 34.015 1.00 7.13 109 THR A N 1
ATOM 784 C CA . THR A 1 87 ? -7.063 -2.358 34.265 1.00 7.16 109 THR A CA 1
ATOM 785 C C . THR A 1 87 ? -7.428 -1.504 35.475 1.00 8.00 109 THR A C 1
ATOM 786 O O . THR A 1 87 ? -6.497 -1.017 36.154 1.00 9.06 109 THR A O 1
ATOM 790 N N . GLU A 1 88 ? -8.692 -1.311 35.792 1.00 8.57 110 GLU A N 1
ATOM 791 C CA . GLU A 1 88 ? -9.040 -0.491 36.965 1.00 10.53 110 GLU A CA 1
ATOM 792 C C . GLU A 1 88 ? -8.595 -1.111 38.243 1.00 11.30 110 GLU A C 1
ATOM 793 O O . GLU A 1 88 ? -8.502 -0.378 39.251 1.00 14.29 110 GLU A O 1
ATOM 799 N N A LYS A 1 89 ? -8.323 -2.385 38.305 0.50 11.21 111 LYS A N 1
ATOM 800 N N B LYS A 1 89 ? -8.333 -2.388 38.288 0.50 11.17 111 LYS A N 1
ATOM 801 C CA A LYS A 1 89 ? -7.878 -3.061 39.504 0.50 12.38 111 LYS A CA 1
ATOM 802 C CA B LYS A 1 89 ? -7.916 -3.110 39.474 0.50 12.31 111 LYS A CA 1
ATOM 803 C C A LYS A 1 89 ? -6.368 -3.097 39.697 0.50 11.48 111 LYS A C 1
ATOM 804 C C B LYS A 1 89 ? -6.409 -3.280 39.607 0.50 11.50 111 LYS A C 1
ATOM 805 O O A LYS A 1 89 ? -5.861 -3.411 40.781 0.50 10.60 111 LYS A O 1
ATOM 806 O O B LYS A 1 89 ? -5.963 -3.847 40.623 0.50 12.20 111 LYS A O 1
ATOM 817 N N . GLN A 1 90 ? -5.631 -2.794 38.632 1.00 10.24 112 GLN A N 1
ATOM 818 C CA . GLN A 1 90 ? -4.196 -2.985 38.609 1.00 9.27 112 GLN A CA 1
ATOM 819 C C . GLN A 1 90 ? -3.427 -1.666 38.565 1.00 9.59 112 GLN A C 1
ATOM 820 O O . GLN A 1 90 ? -2.298 -1.626 38.089 1.00 9.61 112 GLN A O 1
ATOM 826 N N . ILE A 1 91 ? -4.010 -0.591 39.079 1.00 9.24 113 ILE A N 1
ATOM 827 C CA . ILE A 1 91 ? -3.285 0.696 39.047 1.00 9.69 113 ILE A CA 1
ATOM 828 C C . ILE A 1 91 ? -2.038 0.652 39.929 1.00 9.64 113 ILE A C 1
ATOM 829 O O . ILE A 1 91 ? -0.962 1.137 39.555 1.00 10.39 113 ILE A O 1
ATOM 834 N N . THR A 1 92 ? -2.159 0.066 41.116 1.00 10.27 114 THR A N 1
ATOM 835 C CA . THR A 1 92 ? -1.044 0.061 42.031 1.00 10.40 114 THR A CA 1
ATOM 836 C C . THR A 1 92 ? 0.082 -0.844 41.519 1.00 10.83 114 THR A C 1
ATOM 837 O O . THR A 1 92 ? 1.281 -0.544 41.694 1.00 11.10 114 THR A O 1
ATOM 841 N N . THR A 1 93 ? -0.266 -1.977 40.896 1.00 9.28 115 THR A N 1
ATOM 842 C CA . THR A 1 93 ? 0.717 -2.926 40.421 1.00 9.37 115 THR A CA 1
ATOM 843 C C . THR A 1 93 ? 1.288 -2.582 39.055 1.00 8.77 115 THR A C 1
ATOM 844 O O . THR A 1 93 ? 2.374 -3.073 38.711 1.00 9.67 115 THR A O 1
ATOM 848 N N . GLY A 1 94 ? 0.552 -1.844 38.242 1.00 7.76 116 GLY A N 1
ATOM 849 C CA . GLY A 1 94 ? 0.801 -1.811 36.810 1.00 7.83 116 GLY A CA 1
ATOM 850 C C . GLY A 1 94 ? 0.402 -3.155 36.190 1.00 7.35 116 GLY A C 1
ATOM 851 O O . GLY A 1 94 ? -0.037 -4.087 36.863 1.00 7.94 116 GLY A O 1
ATOM 852 N N . MET A 1 95 ? 0.580 -3.225 34.862 1.00 6.96 117 MET A N 1
ATOM 853 C CA . MET A 1 95 ? 0.335 -4.481 34.117 1.00 7.40 117 MET A CA 1
ATOM 854 C C . MET A 1 95 ? 1.373 -4.646 33.071 1.00 7.46 117 MET A C 1
ATOM 855 O O . MET A 1 95 ? 1.895 -3.676 32.503 1.00 7.94 117 MET A O 1
ATOM 860 N N . THR A 1 96 ? 1.693 -5.908 32.761 1.00 7.73 118 THR A N 1
ATOM 861 C CA . THR A 1 96 ? 2.597 -6.121 31.642 1.00 7.43 118 THR A CA 1
ATOM 862 C C . THR A 1 96 ? 1.899 -5.950 30.329 1.00 7.06 118 THR A C 1
ATOM 863 O O . THR A 1 96 ? 0.659 -5.994 30.236 1.00 6.93 118 THR A O 1
ATOM 867 N N . VAL A 1 97 ? 2.663 -5.772 29.278 1.00 6.83 119 VAL A N 1
ATOM 868 C CA . VAL A 1 97 ? 2.112 -5.697 27.902 1.00 6.65 119 VAL A CA 1
ATOM 869 C C . VAL A 1 97 ? 1.342 -6.946 27.607 1.00 6.35 119 VAL A C 1
ATOM 870 O O . VAL A 1 97 ? 0.242 -6.849 27.009 1.00 6.52 119 VAL A O 1
ATOM 874 N N . ALA A 1 98 ? 1.785 -8.141 27.970 1.00 7.24 120 ALA A N 1
ATOM 875 C CA A ALA A 1 98 ? 1.018 -9.345 27.756 0.50 7.73 120 ALA A CA 1
ATOM 876 C CA B ALA A 1 98 ? 1.002 -9.333 27.730 0.50 7.77 120 ALA A CA 1
ATOM 877 C C . ALA A 1 98 ? -0.282 -9.302 28.512 1.00 7.19 120 ALA A C 1
ATOM 878 O O . ALA A 1 98 ? -1.330 -9.658 27.938 1.00 7.53 120 ALA A O 1
ATOM 881 N N . GLU A 1 99 ? -0.266 -8.854 29.760 1.00 6.86 121 GLU A N 1
ATOM 882 C CA . GLU A 1 99 ? -1.505 -8.801 30.531 1.00 7.12 121 GLU A CA 1
ATOM 883 C C . GLU A 1 99 ? -2.487 -7.814 29.939 1.00 6.33 121 GLU A C 1
ATOM 884 O O . GLU A 1 99 ? -3.694 -8.048 29.918 1.00 6.94 121 GLU A O 1
ATOM 890 N N . LEU A 1 100 ? -1.999 -6.667 29.453 1.00 6.10 122 LEU A N 1
ATOM 891 C CA . LEU A 1 100 ? -2.875 -5.674 28.801 1.00 5.94 122 LEU A CA 1
ATOM 892 C C . LEU A 1 100 ? -3.489 -6.250 27.554 1.00 5.99 122 LEU A C 1
ATOM 893 O O . LEU A 1 100 ? -4.667 -6.027 27.266 1.00 6.02 122 LEU A O 1
ATOM 898 N N . SER A 1 101 ? -2.732 -6.974 26.762 1.00 6.10 123 SER A N 1
ATOM 899 C CA . SER A 1 101 ? -3.198 -7.585 25.527 1.00 6.40 123 SER A CA 1
ATOM 900 C C . SER A 1 101 ? -4.266 -8.625 25.811 1.00 6.48 123 SER A C 1
ATOM 901 O O . SER A 1 101 ? -5.316 -8.659 25.159 1.00 6.86 123 SER A O 1
ATOM 904 N N . ALA A 1 102 ? -4.017 -9.485 26.787 1.00 6.71 124 ALA A N 1
ATOM 905 C CA . ALA A 1 102 ? -4.990 -10.482 27.179 1.00 7.88 124 ALA A CA 1
ATOM 906 C C . ALA A 1 102 ? -6.260 -9.837 27.702 1.00 7.29 124 ALA A C 1
ATOM 907 O O . ALA A 1 102 ? -7.375 -10.278 27.382 1.00 8.24 124 ALA A O 1
ATOM 909 N N . ALA A 1 103 ? -6.128 -8.771 28.481 1.00 6.69 125 ALA A N 1
ATOM 910 C CA . ALA A 1 103 ? -7.280 -8.098 29.038 1.00 6.38 125 ALA A CA 1
ATOM 911 C C . ALA A 1 103 ? -8.127 -7.447 27.977 1.00 6.10 125 ALA A C 1
ATOM 912 O O . ALA A 1 103 ? -9.394 -7.484 28.018 1.00 6.61 125 ALA A O 1
ATOM 914 N N . THR A 1 104 ? -7.505 -6.770 27.026 1.00 6.07 126 THR A N 1
ATOM 915 C CA . THR A 1 104 ? -8.279 -6.083 25.993 1.00 5.68 126 THR A CA 1
ATOM 916 C C . THR A 1 104 ? -9.040 -7.090 25.126 1.00 5.45 126 THR A C 1
ATOM 917 O O . THR A 1 104 ? -10.182 -6.905 24.768 1.00 5.96 126 THR A O 1
ATOM 921 N N . LEU A 1 105 ? -8.375 -8.236 24.819 1.00 5.09 127 LEU A N 1
ATOM 922 C CA . LEU A 1 105 ? -9.049 -9.254 24.017 1.00 5.43 127 LEU A CA 1
ATOM 923 C C . LEU A 1 105 ? -10.140 -9.946 24.863 1.00 6.03 127 LEU A C 1
ATOM 924 O O . LEU A 1 105 ? -11.261 -10.060 24.409 1.00 7.47 127 LEU A O 1
ATOM 929 N N . GLN A 1 106 ? -9.781 -10.457 26.051 1.00 6.38 128 GLN A N 1
ATOM 930 C CA . GLN A 1 106 ? -10.629 -11.404 26.756 1.00 6.23 128 GLN A CA 1
ATOM 931 C C . GLN A 1 106 ? -11.732 -10.785 27.576 1.00 6.23 128 GLN A C 1
ATOM 932 O O . GLN A 1 106 ? -12.713 -11.490 27.884 1.00 6.87 128 GLN A O 1
ATOM 938 N N . TYR A 1 107 ? -11.566 -9.530 27.937 1.00 6.50 129 TYR A N 1
ATOM 939 C CA . TYR A 1 107 ? -12.538 -8.767 28.715 1.00 6.92 129 TYR A CA 1
ATOM 940 C C . TYR A 1 107 ? -13.030 -7.525 27.978 1.00 6.73 129 TYR A C 1
ATOM 941 O O . TYR A 1 107 ? -13.839 -6.791 28.514 1.00 8.58 129 TYR A O 1
ATOM 950 N N . SER A 1 108 ? -12.506 -7.273 26.792 1.00 6.09 130 SER A N 1
ATOM 951 C CA . SER A 1 108 ? -12.866 -6.090 26.020 1.00 5.98 130 SER A CA 1
ATOM 952 C C . SER A 1 108 ? -12.450 -4.802 26.745 1.00 5.83 130 SER A C 1
ATOM 953 O O . SER A 1 108 ? -13.031 -3.741 26.547 1.00 6.89 130 SER A O 1
ATOM 956 N N . ASP A 1 109 ? -11.393 -4.858 27.548 1.00 6.05 131 ASP A N 1
ATOM 957 C CA . ASP A 1 109 ? -11.010 -3.755 28.442 1.00 5.86 131 ASP A CA 1
ATOM 958 C C . ASP A 1 109 ? -10.560 -2.553 27.656 1.00 4.83 131 ASP A C 1
ATOM 959 O O . ASP A 1 109 ? -9.613 -2.589 26.848 1.00 5.65 131 ASP A O 1
ATOM 964 N N . ASN A 1 110 ? -11.268 -1.432 27.843 1.00 5.43 132 ASN A N 1
ATOM 965 C CA . ASN A 1 110 ? -11.002 -0.189 27.101 1.00 5.29 132 ASN A CA 1
ATOM 966 C C . ASN A 1 110 ? -9.782 0.543 27.583 1.00 5.77 132 ASN A C 1
ATOM 967 O O . ASN A 1 110 ? -9.071 1.110 26.755 1.00 5.77 132 ASN A O 1
ATOM 972 N N . GLY A 1 111 ? -9.550 0.548 28.882 1.00 5.45 133 GLY A N 1
ATOM 973 C CA . GLY A 1 111 ? -8.318 1.121 29.379 1.00 5.91 133 GLY A CA 1
ATOM 974 C C . GLY A 1 111 ? -7.102 0.435 28.738 1.00 5.50 133 GLY A C 1
ATOM 975 O O . GLY A 1 111 ? -6.152 1.085 28.323 1.00 6.12 133 GLY A O 1
ATOM 976 N N . ALA A 1 112 ? -7.153 -0.886 28.677 1.00 5.46 134 ALA A N 1
ATOM 977 C CA . ALA A 1 112 ? -6.074 -1.641 28.073 1.00 5.61 134 ALA A CA 1
ATOM 978 C C . ALA A 1 112 ? -5.925 -1.318 26.603 1.00 5.59 134 ALA A C 1
ATOM 979 O O . ALA A 1 112 ? -4.824 -1.150 26.089 1.00 5.78 134 ALA A O 1
ATOM 981 N N . ALA A 1 113 ? -7.036 -1.222 25.876 1.00 5.17 135 ALA A N 1
ATOM 982 C CA . ALA A 1 113 ? -6.988 -0.901 24.443 1.00 5.17 135 ALA A CA 1
ATOM 983 C C . ALA A 1 113 ? -6.319 0.435 24.227 1.00 4.93 135 ALA A C 1
ATOM 984 O O . ALA A 1 113 ? -5.396 0.556 23.403 1.00 5.39 135 ALA A O 1
ATOM 986 N N . ASN A 1 114 ? -6.760 1.480 24.925 1.00 4.89 136 ASN A N 1
ATOM 987 C CA . ASN A 1 114 ? -6.190 2.783 24.701 1.00 5.30 136 ASN A CA 1
ATOM 988 C C . ASN A 1 114 ? -4.742 2.863 25.204 1.00 5.42 136 ASN A C 1
ATOM 989 O O . ASN A 1 114 ? -3.975 3.612 24.613 1.00 5.72 136 ASN A O 1
ATOM 994 N N . LEU A 1 115 ? -4.374 2.148 26.262 1.00 5.52 137 LEU A N 1
ATOM 995 C CA . LEU A 1 115 ? -2.990 2.117 26.697 1.00 5.82 137 LEU A CA 1
ATOM 996 C C . LEU A 1 115 ? -2.102 1.532 25.616 1.00 5.71 137 LEU A C 1
ATOM 997 O O . LEU A 1 115 ? -1.024 2.063 25.333 1.00 6.29 137 LEU A O 1
ATOM 1002 N N . LEU A 1 116 ? -2.535 0.411 25.025 1.00 5.59 138 LEU A N 1
ATOM 1003 C CA . LEU A 1 116 ? -1.717 -0.220 23.998 1.00 5.66 138 LEU A CA 1
ATOM 1004 C C . LEU A 1 116 ? -1.648 0.622 22.740 1.00 6.21 138 LEU A C 1
ATOM 1005 O O . LEU A 1 116 ? -0.618 0.760 22.088 1.00 6.59 138 LEU A O 1
ATOM 1010 N N . LEU A 1 117 ? -2.781 1.219 22.315 1.00 6.08 139 LEU A N 1
ATOM 1011 C CA . LEU A 1 117 ? -2.797 2.104 21.191 1.00 6.23 139 LEU A CA 1
ATOM 1012 C C . LEU A 1 117 ? -1.886 3.315 21.439 1.00 6.42 139 LEU A C 1
ATOM 1013 O O . LEU A 1 117 ? -1.155 3.728 20.533 1.00 7.17 139 LEU A O 1
ATOM 1018 N N . GLU A 1 118 ? -1.931 3.885 22.632 1.00 6.08 140 GLU A N 1
ATOM 1019 C CA . GLU A 1 118 ? -1.096 5.080 22.909 1.00 6.61 140 GLU A CA 1
ATOM 1020 C C . GLU A 1 118 ? 0.366 4.715 22.953 1.00 6.33 140 GLU A C 1
ATOM 1021 O O . GLU A 1 118 ? 1.232 5.410 22.411 1.00 7.80 140 GLU A O 1
ATOM 1027 N N . LYS A 1 119 A 0.725 3.664 23.686 1.00 6.76 140 LYS A N 1
ATOM 1028 C CA . LYS A 1 119 A 2.103 3.430 24.131 1.00 7.35 140 LYS A CA 1
ATOM 1029 C C . LYS A 1 119 A 2.868 2.515 23.218 1.00 8.01 140 LYS A C 1
ATOM 1030 O O . LYS A 1 119 A 4.114 2.548 23.225 1.00 10.60 140 LYS A O 1
ATOM 1036 N N A LEU A 1 120 ? 2.208 1.631 22.463 0.50 7.72 141 LEU A N 1
ATOM 1037 N N B LEU A 1 120 ? 2.212 1.671 22.413 0.50 7.81 141 LEU A N 1
ATOM 1038 C CA A LEU A 1 120 ? 2.868 0.625 21.641 0.50 8.04 141 LEU A CA 1
ATOM 1039 C CA B LEU A 1 120 ? 2.961 0.782 21.521 0.50 7.90 141 LEU A CA 1
ATOM 1040 C C A LEU A 1 120 ? 2.515 0.681 20.158 0.50 7.99 141 LEU A C 1
ATOM 1041 C C B LEU A 1 120 ? 2.560 0.896 20.066 0.50 7.47 141 LEU A C 1
ATOM 1042 O O A LEU A 1 120 ? 3.386 0.410 19.313 0.50 9.52 141 LEU A O 1
ATOM 1043 O O B LEU A 1 120 ? 3.393 0.909 19.155 0.50 8.14 141 LEU A O 1
ATOM 1052 N N . ILE A 1 121 ? 1.260 0.894 19.764 1.00 7.44 142 ILE A N 1
ATOM 1053 C CA . ILE A 1 121 ? 0.814 0.629 18.393 1.00 7.60 142 ILE A CA 1
ATOM 1054 C C . ILE A 1 121 ? 0.671 1.866 17.549 1.00 8.76 142 ILE A C 1
ATOM 1055 O O . ILE A 1 121 ? 0.619 1.774 16.329 1.00 12.95 142 ILE A O 1
ATOM 1060 N N . GLY A 1 122 ? 0.603 3.053 18.141 1.00 9.27 143 GLY A N 1
ATOM 1061 C CA . GLY A 1 122 ? 0.585 4.262 17.327 1.00 11.07 143 GLY A CA 1
ATOM 1062 C C . GLY A 1 122 ? -0.808 4.720 16.984 1.00 9.13 143 GLY A C 1
ATOM 1063 O O . GLY A 1 122 ? -1.039 5.262 15.897 1.00 8.79 143 GLY A O 1
ATOM 1064 N N . GLY A 1 123 ? -1.740 4.578 17.925 1.00 9.04 144 GLY A N 1
ATOM 1065 C CA . GLY A 1 123 ? -3.071 5.120 17.728 1.00 8.66 144 GLY A CA 1
ATOM 1066 C C . GLY A 1 123 ? -3.902 4.356 16.718 1.00 7.47 144 GLY A C 1
ATOM 1067 O O . GLY A 1 123 ? -3.454 3.336 16.159 1.00 7.41 144 GLY A O 1
ATOM 1068 N N . PRO A 1 124 ? -5.110 4.845 16.436 1.00 7.76 145 PRO A N 1
ATOM 1069 C CA . PRO A 1 124 ? -5.939 4.253 15.349 1.00 7.55 145 PRO A CA 1
ATOM 1070 C C . PRO A 1 124 ? -5.181 4.155 14.047 1.00 7.30 145 PRO A C 1
ATOM 1071 O O . PRO A 1 124 ? -5.336 3.187 13.297 1.00 7.21 145 PRO A O 1
ATOM 1075 N N A GLU A 1 125 ? -4.382 5.168 13.745 0.65 7.86 146 GLU A N 1
ATOM 1076 N N B GLU A 1 125 ? -4.363 5.155 13.707 0.35 7.93 146 GLU A N 1
ATOM 1077 C CA A GLU A 1 125 ? -3.608 5.103 12.507 0.65 8.40 146 GLU A CA 1
ATOM 1078 C CA B GLU A 1 125 ? -3.603 5.105 12.453 0.35 8.33 146 GLU A CA 1
ATOM 1079 C C A GLU A 1 125 ? -2.638 3.932 12.508 0.65 7.38 146 GLU A C 1
ATOM 1080 C C B GLU A 1 125 ? -2.618 3.936 12.485 0.35 7.67 146 GLU A C 1
ATOM 1081 O O A GLU A 1 125 ? -2.516 3.240 11.492 0.65 7.72 146 GLU A O 1
ATOM 1082 O O B GLU A 1 125 ? -2.459 3.239 11.479 0.35 7.72 146 GLU A O 1
ATOM 1093 N N . GLY A 1 126 ? -1.962 3.718 13.612 1.00 7.09 147 GLY A N 1
ATOM 1094 C CA . GLY A 1 126 ? -1.023 2.610 13.726 1.00 7.23 147 GLY A CA 1
ATOM 1095 C C . GLY A 1 126 ? -1.709 1.245 13.672 1.00 6.56 147 GLY A C 1
ATOM 1096 O O . GLY A 1 126 ? -1.188 0.271 13.098 1.00 7.26 147 GLY A O 1
ATOM 1097 N N . MET A 1 127 ? -2.893 1.164 14.283 1.00 6.62 148 MET A N 1
ATOM 1098 C CA . MET A 1 127 ? -3.690 -0.076 14.204 1.00 6.18 148 MET A CA 1
ATOM 1099 C C . MET A 1 127 ? -3.992 -0.374 12.765 1.00 5.74 148 MET A C 1
ATOM 1100 O O . MET A 1 127 ? -3.866 -1.508 12.269 1.00 6.33 148 MET A O 1
ATOM 1105 N N . THR A 1 128 ? -4.464 0.647 12.044 1.00 5.75 149 THR A N 1
ATOM 1106 C CA . THR A 1 128 ? -4.811 0.475 10.626 1.00 6.19 149 THR A CA 1
ATOM 1107 C C . THR A 1 128 ? -3.590 0.092 9.836 1.00 6.26 149 THR A C 1
ATOM 1108 O O . THR A 1 128 ? -3.637 -0.781 8.978 1.00 6.52 149 THR A O 1
ATOM 1112 N N . SER A 1 129 ? -2.439 0.717 10.102 1.00 7.06 150 SER A N 1
ATOM 1113 C CA A SER A 1 129 ? -1.254 0.352 9.319 0.40 7.73 150 SER A CA 1
ATOM 1114 C CA B SER A 1 129 ? -1.192 0.384 9.430 0.30 7.33 150 SER A CA 1
ATOM 1115 C CA C SER A 1 129 ? -1.200 0.384 9.434 0.30 7.49 150 SER A CA 1
ATOM 1116 C C . SER A 1 129 ? -0.809 -1.072 9.625 1.00 6.88 150 SER A C 1
ATOM 1117 O O . SER A 1 129 ? -0.327 -1.735 8.711 1.00 7.60 150 SER A O 1
ATOM 1124 N N . PHE A 1 130 ? -0.988 -1.594 10.838 1.00 6.64 151 PHE A N 1
ATOM 1125 C CA . PHE A 1 130 ? -0.711 -3.005 11.050 1.00 6.64 151 PHE A CA 1
ATOM 1126 C C . PHE A 1 130 ? -1.573 -3.854 10.142 1.00 6.36 151 PHE A C 1
ATOM 1127 O O . PHE A 1 130 ? -1.099 -4.814 9.530 1.00 6.63 151 PHE A O 1
ATOM 1135 N N . MET A 1 131 ? -2.875 -3.567 10.065 1.00 5.85 152 MET A N 1
ATOM 1136 C CA . MET A 1 131 ? -3.746 -4.363 9.219 1.00 6.04 152 MET A CA 1
ATOM 1137 C C . MET A 1 131 ? -3.349 -4.245 7.742 1.00 5.80 152 MET A C 1
ATOM 1138 O O . MET A 1 131 ? -3.323 -5.246 7.029 1.00 6.21 152 MET A O 1
ATOM 1143 N N . ARG A 1 132 ? -2.958 -3.045 7.282 1.00 6.47 153 ARG A N 1
ATOM 1144 C CA . ARG A 1 132 ? -2.445 -2.916 5.927 1.00 7.21 153 ARG A CA 1
ATOM 1145 C C . ARG A 1 132 ? -1.220 -3.807 5.725 1.00 7.00 153 ARG A C 1
ATOM 1146 O O . ARG A 1 132 ? -1.040 -4.381 4.654 1.00 8.18 153 ARG A O 1
ATOM 1154 N N . SER A 1 133 ? -0.364 -3.907 6.733 1.00 7.46 154 SER A N 1
ATOM 1155 C CA . SER A 1 133 ? 0.854 -4.666 6.623 1.00 8.22 154 SER A CA 1
ATOM 1156 C C . SER A 1 133 ? 0.628 -6.171 6.466 1.00 8.48 154 SER A C 1
ATOM 1157 O O . SER A 1 133 ? 1.559 -6.847 6.038 1.00 9.70 154 SER A O 1
ATOM 1160 N N . ILE A 1 134 ? -0.528 -6.682 6.828 1.00 7.84 155 ILE A N 1
ATOM 1161 C CA . ILE A 1 134 ? -0.921 -8.049 6.602 1.00 7.35 155 ILE A CA 1
ATOM 1162 C C . ILE A 1 134 ? -1.800 -8.197 5.382 1.00 7.23 155 ILE A C 1
ATOM 1163 O O . ILE A 1 134 ? -2.387 -9.279 5.144 1.00 8.06 155 ILE A O 1
ATOM 1168 N N . GLY A 1 135 ? -1.892 -7.161 4.561 1.00 7.60 156 GLY A N 1
ATOM 1169 C CA . GLY A 1 135 ? -2.677 -7.236 3.342 1.00 7.58 156 GLY A CA 1
ATOM 1170 C C . GLY A 1 135 ? -4.166 -7.023 3.512 1.00 7.51 156 GLY A C 1
ATOM 1171 O O . GLY A 1 135 ? -4.917 -7.351 2.592 1.00 8.58 156 GLY A O 1
ATOM 1172 N N . ASP A 1 136 ? -4.618 -6.424 4.621 1.00 7.16 157 ASP A N 1
ATOM 1173 C CA . ASP A 1 136 ? -6.036 -6.092 4.811 1.00 6.64 157 ASP A CA 1
ATOM 1174 C C . ASP A 1 136 ? -6.168 -4.636 4.421 1.00 6.53 157 ASP A C 1
ATOM 1175 O O . ASP A 1 136 ? -5.702 -3.733 5.140 1.00 7.48 157 ASP A O 1
ATOM 1180 N N . ASN A 1 137 ? -6.748 -4.431 3.257 1.00 7.35 158 ASN A N 1
ATOM 1181 C CA . ASN A 1 137 ? -6.978 -3.108 2.702 1.00 8.42 158 ASN A CA 1
ATOM 1182 C C . ASN A 1 137 ? -8.336 -2.525 2.977 1.00 7.45 158 ASN A C 1
ATOM 1183 O O . ASN A 1 137 ? -8.662 -1.476 2.432 1.00 10.31 158 ASN A O 1
ATOM 1188 N N . VAL A 1 138 ? -9.092 -3.195 3.796 1.00 6.47 159 VAL A N 1
ATOM 1189 C CA . VAL A 1 138 ? -10.486 -2.845 4.103 1.00 6.11 159 VAL A CA 1
ATOM 1190 C C . VAL A 1 138 ? -10.647 -2.261 5.496 1.00 6.05 159 VAL A C 1
ATOM 1191 O O . VAL A 1 138 ? -11.302 -1.214 5.660 1.00 6.95 159 VAL A O 1
ATOM 1195 N N . PHE A 1 139 ? -10.053 -2.9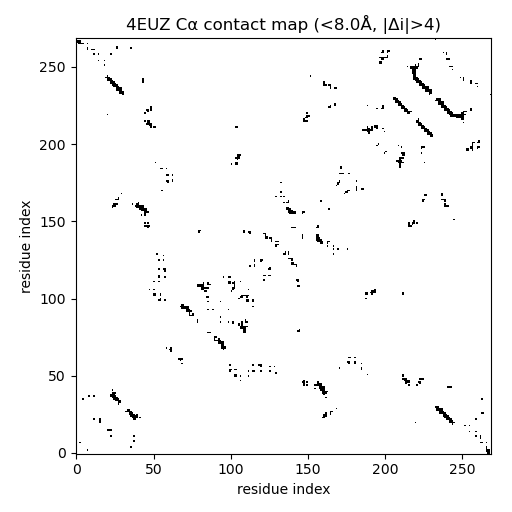10 6.482 1.00 6.04 160 PHE A N 1
ATOM 1196 C CA . PHE A 1 139 ? -10.155 -2.458 7.871 1.00 5.73 160 PHE A CA 1
ATOM 1197 C C . PHE A 1 139 ? -9.790 -0.977 7.981 1.00 5.64 160 PHE A C 1
ATOM 1198 O O . PHE A 1 139 ? -8.765 -0.538 7.441 1.00 6.44 160 PHE A O 1
ATOM 1206 N N . ARG A 1 140 ? -10.503 -0.256 8.821 1.00 5.37 161 ARG A N 1
ATOM 1207 C CA . 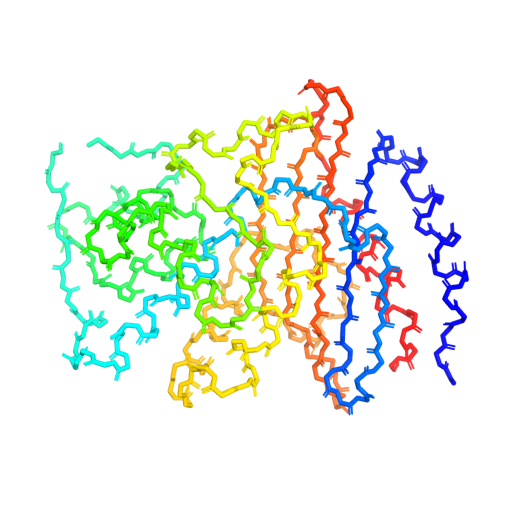ARG A 1 140 ? -10.043 1.073 9.230 1.00 5.79 161 ARG A CA 1
ATOM 1208 C C . ARG A 1 140 ? -10.472 1.317 10.663 1.00 6.15 161 ARG A C 1
ATOM 1209 O O . ARG A 1 140 ? -11.638 1.161 11.011 1.00 6.73 161 ARG A O 1
ATOM 1217 N N . LEU A 1 141 ? -9.507 1.745 11.474 1.00 6.20 162 LEU A N 1
ATOM 1218 C CA . LEU A 1 141 ? -9.758 2.288 12.811 1.00 6.12 162 LEU A CA 1
ATOM 1219 C C . LEU A 1 141 ? -9.360 3.770 12.740 1.00 6.37 162 LEU A C 1
ATOM 1220 O O . LEU A 1 141 ? -8.241 4.106 12.295 1.00 7.52 162 LEU A O 1
ATOM 1225 N N . ASP A 1 142 ? -10.290 4.617 13.121 1.00 6.55 163 ASP A N 1
ATOM 1226 C CA . ASP A 1 142 ? -10.198 6.041 13.009 1.00 6.66 163 ASP A CA 1
ATOM 1227 C C . ASP A 1 142 ? -10.174 6.765 14.345 1.00 6.91 163 ASP A C 1
ATOM 1228 O O . ASP A 1 142 ? -9.601 7.869 14.417 1.00 8.90 163 ASP A O 1
ATOM 1233 N N . ARG A 1 143 ? -10.825 6.223 15.344 1.00 6.54 164 ARG A N 1
ATOM 1234 C CA . ARG A 1 143 ? -11.025 6.852 16.648 1.00 6.40 164 ARG A CA 1
ATOM 1235 C C . ARG A 1 143 ? -10.527 5.944 17.754 1.00 6.45 164 ARG A C 1
ATOM 1236 O O . ARG A 1 143 ? -10.255 4.758 17.544 1.00 7.89 164 ARG A O 1
ATOM 1244 N N . TRP A 1 144 ? -10.369 6.534 18.938 1.00 6.59 165 TRP A N 1
ATOM 1245 C CA . TRP A 1 144 ? -9.993 5.849 20.141 1.00 6.62 165 TRP A CA 1
ATOM 1246 C C . TRP A 1 144 ? -11.249 5.312 20.853 1.00 6.43 165 TRP A C 1
ATOM 1247 O O . TRP A 1 144 ? -12.383 5.673 20.532 1.00 7.19 165 TRP A O 1
ATOM 1258 N N . GLU A 1 145 ? -11.045 4.436 21.847 1.00 6.24 166 GLU A N 1
ATOM 1259 C CA . GLU A 1 145 ? -12.165 4.050 22.706 1.00 6.48 166 GLU A CA 1
ATOM 1260 C C . GLU A 1 145 ? -12.594 5.267 23.509 1.00 6.87 166 GLU A C 1
ATOM 1261 O O . GLU A 1 145 ? -11.718 6.008 23.999 1.00 7.97 166 GLU A O 1
ATOM 1267 N N . LEU A 1 146 ? -13.899 5.529 23.726 1.00 6.81 167 LEU A N 1
ATOM 1268 C CA . LEU A 1 146 ? -15.053 4.778 23.268 1.00 6.50 167 LEU A CA 1
ATOM 1269 C C . LEU A 1 146 ? -15.698 5.403 22.047 1.00 6.23 167 LEU A C 1
ATOM 1270 O O . LEU A 1 146 ? -16.754 4.905 21.586 1.00 6.84 167 LEU A O 1
ATOM 1275 N N . GLU A 1 147 ? -15.149 6.486 21.504 1.00 6.36 168 GLU A N 1
ATOM 1276 C CA . GLU A 1 147 ? -15.811 7.164 20.410 1.00 7.37 168 GLU A CA 1
ATOM 1277 C C . GLU A 1 147 ? -15.950 6.272 19.196 1.00 6.67 168 GLU A C 1
ATOM 1278 O O . GLU A 1 147 ? -16.893 6.481 18.406 1.00 7.56 168 GLU A O 1
ATOM 1284 N N . LEU A 1 148 ? -15.097 5.287 19.021 1.00 6.26 169 LEU A N 1
ATOM 1285 C CA . LEU A 1 148 ? -15.186 4.392 17.861 1.00 6.10 169 LEU A CA 1
ATOM 1286 C C . LEU A 1 148 ? -16.466 3.557 17.850 1.00 6.01 169 LEU A C 1
ATOM 1287 O O . LEU A 1 148 ? -16.719 2.930 16.813 1.00 7.09 169 LEU A O 1
ATOM 1292 N N . ASN A 1 149 ? -17.244 3.525 18.924 1.00 6.28 170 ASN A N 1
ATOM 1293 C CA . ASN A 1 149 ? -18.427 2.686 19.006 1.00 6.63 170 ASN A CA 1
ATOM 1294 C C . ASN A 1 149 ? -19.721 3.363 18.534 1.00 7.14 170 ASN A C 1
ATOM 1295 O O . ASN A 1 149 ? -20.789 2.797 18.718 1.00 8.51 170 ASN A O 1
ATOM 1300 N N . SER A 1 150 ? -19.674 4.544 17.920 1.00 6.84 171 SER A N 1
ATOM 1301 C CA . SER A 1 150 ? -20.926 5.265 17.601 1.00 7.33 171 SER A CA 1
ATOM 1302 C C . SER A 1 150 ? -21.796 4.571 16.597 1.00 6.55 171 SER A C 1
ATOM 1303 O O . SER A 1 150 ? -23.026 4.757 16.632 1.00 7.22 171 SER A O 1
ATOM 1306 N N . ALA A 1 151 ? -21.269 3.794 15.682 1.00 6.50 172 ALA A N 1
ATOM 1307 C CA . ALA A 1 151 ? -22.032 2.873 14.824 1.00 6.53 172 ALA A CA 1
ATOM 1308 C C . ALA A 1 151 ? -23.080 3.586 13.991 1.00 6.66 172 ALA A C 1
ATOM 1309 O O . ALA A 1 151 ? -24.178 3.007 13.738 1.00 7.29 172 ALA A O 1
ATOM 1311 N N . ILE A 1 152 ? -22.840 4.780 13.538 1.00 6.76 173 ILE A N 1
ATOM 1312 C CA . ILE A 1 152 ? -23.830 5.542 12.782 1.00 6.98 173 ILE A CA 1
ATOM 1313 C C . ILE A 1 152 ? -23.983 4.954 11.395 1.00 7.41 173 ILE A C 1
ATOM 1314 O O . ILE A 1 152 ? -22.973 4.799 10.685 1.00 7.86 173 ILE A O 1
ATOM 1319 N N . PRO A 1 153 ? -25.183 4.633 10.902 1.00 8.14 174 PRO A N 1
ATOM 1320 C CA . PRO A 1 153 ? -25.309 4.080 9.534 1.00 9.17 174 PRO A CA 1
ATOM 1321 C C . PRO A 1 153 ? -24.703 5.014 8.518 1.00 8.92 174 PRO A C 1
ATOM 1322 O O . PRO A 1 153 ? -24.926 6.234 8.555 1.00 9.64 174 PRO A O 1
ATOM 1326 N N . GLY A 1 154 ? -23.920 4.454 7.600 1.00 10.65 175 GLY A N 1
ATOM 1327 C CA . GLY A 1 154 ? -23.300 5.219 6.546 1.00 11.74 175 GLY A CA 1
ATOM 1328 C C . GLY A 1 154 ? -21.980 5.817 6.890 1.00 11.23 175 GLY A C 1
ATOM 1329 O O . GLY A 1 154 ? -21.293 6.372 5.999 1.00 14.07 175 GLY A O 1
ATOM 1330 N N . ASP A 1 155 ? -21.570 5.760 8.128 1.00 9.92 176 ASP A N 1
ATOM 1331 C CA . ASP A 1 155 ? -20.283 6.280 8.566 1.00 9.78 176 ASP A CA 1
ATOM 1332 C C . ASP A 1 155 ? -19.246 5.180 8.459 1.00 9.73 176 ASP A C 1
ATOM 1333 O O . ASP A 1 155 ? -19.335 4.150 9.114 1.00 11.98 176 ASP A O 1
ATOM 1338 N N . ASP A 1 156 ? -18.261 5.368 7.590 1.00 9.08 177 ASP A N 1
ATOM 1339 C CA . ASP A 1 156 ? -17.272 4.298 7.387 1.00 9.00 177 ASP A CA 1
ATOM 1340 C C . ASP A 1 156 ? -16.169 4.325 8.398 1.00 7.48 177 ASP A C 1
ATOM 1341 O O . ASP A 1 156 ? -15.322 3.405 8.410 1.00 7.48 177 ASP A O 1
ATOM 1346 N N . ARG A 1 157 ? -16.125 5.267 9.309 1.00 7.68 178 ARG A N 1
ATOM 1347 C CA . ARG A 1 157 ? -15.095 5.237 10.332 1.00 7.55 178 ARG A CA 1
ATOM 1348 C C . ARG A 1 157 ? -15.242 3.978 11.173 1.00 6.43 178 ARG A C 1
ATOM 1349 O O . ARG A 1 157 ? -16.346 3.555 11.528 1.00 7.00 178 ARG A O 1
ATOM 1357 N N . ASP A 1 158 ? -14.106 3.377 11.547 1.00 6.04 179 ASP A N 1
ATOM 1358 C CA . ASP A 1 158 ? -14.123 2.274 12.542 1.00 5.53 179 ASP A CA 1
ATOM 1359 C C . ASP A 1 158 ? -14.944 1.119 12.050 1.00 5.15 179 ASP A C 1
ATOM 1360 O O . ASP A 1 158 ? -15.765 0.544 12.795 1.00 5.75 179 ASP A O 1
ATOM 1365 N N . THR A 1 159 ? -14.783 0.752 10.778 1.00 5.41 180 THR A N 1
ATOM 1366 C CA . THR A 1 159 ? -15.490 -0.338 10.146 1.00 5.16 180 THR A CA 1
ATOM 1367 C C . THR A 1 159 ? -14.531 -1.312 9.478 1.00 5.30 180 THR A C 1
ATOM 1368 O O . THR A 1 159 ? -13.405 -1.037 9.134 1.00 5.62 180 THR A O 1
ATOM 1372 N N . SER A 1 160 ? -15.086 -2.537 9.245 1.00 5.02 181 SER A N 1
ATOM 1373 C CA . SER A 1 160 ? -14.483 -3.487 8.303 1.00 5.50 181 SER A CA 1
ATOM 1374 C C . SER A 1 160 ? -15.630 -4.240 7.661 1.00 5.07 181 SER A C 1
ATOM 1375 O O . SER A 1 160 ? -16.796 -3.906 7.820 1.00 6.82 181 SER A O 1
ATOM 1378 N N . THR A 1 161 ? -15.300 -5.314 6.925 1.00 5.02 182 THR A N 1
ATOM 1379 C CA . THR A 1 161 ? -16.288 -6.176 6.349 1.00 5.58 182 THR A CA 1
ATOM 1380 C C . THR A 1 161 ? -16.139 -7.553 6.914 1.00 5.21 182 THR A C 1
ATOM 1381 O O . THR A 1 161 ? -15.057 -7.942 7.380 1.00 5.40 182 THR A O 1
ATOM 1385 N N . PRO A 1 162 ? -17.179 -8.377 6.908 1.00 5.11 183 PRO A N 1
ATOM 1386 C CA . PRO A 1 162 ? -17.040 -9.765 7.411 1.00 5.08 183 PRO A CA 1
ATOM 1387 C C . PRO A 1 162 ? -15.941 -10.514 6.696 1.00 5.11 183 PRO A C 1
ATOM 1388 O O . PRO A 1 162 ? -15.187 -11.254 7.316 1.00 5.47 183 PRO A O 1
ATOM 1392 N N A LYS A 1 163 ? -15.847 -10.348 5.362 0.50 5.09 184 LYS A N 1
ATOM 1393 N N B LYS A 1 163 ? -15.863 -10.330 5.370 0.50 5.10 184 LYS A N 1
ATOM 1394 C CA A LYS A 1 163 ? -14.810 -11.051 4.626 0.50 5.35 184 LYS A CA 1
ATOM 1395 C CA B LYS A 1 163 ? -14.840 -10.990 4.590 0.50 5.32 184 LYS A CA 1
ATOM 1396 C C A LYS A 1 163 ? -13.432 -10.614 5.079 0.50 5.02 184 LYS A C 1
ATOM 1397 C C B LYS A 1 163 ? -13.447 -10.607 5.051 0.50 5.01 184 LYS A C 1
ATOM 1398 O O A LYS A 1 163 ? -12.543 -11.449 5.291 0.50 5.47 184 LYS A O 1
ATOM 1399 O O B LYS A 1 163 ? -12.590 -11.480 5.230 0.50 5.70 184 LYS A O 1
ATOM 1410 N N . ALA A 1 164 ? -13.186 -9.313 5.227 1.00 4.93 185 ALA A N 1
ATOM 1411 C CA . ALA A 1 164 ? -11.866 -8.879 5.630 1.00 5.15 185 ALA A CA 1
ATOM 1412 C C . ALA A 1 164 ? -11.515 -9.328 7.038 1.00 4.92 185 ALA A C 1
ATOM 1413 O O . ALA A 1 164 ? -10.382 -9.706 7.330 1.00 5.58 185 ALA A O 1
ATOM 1415 N N . VAL A 1 165 ? -12.483 -9.287 7.954 1.00 4.48 186 VAL A N 1
ATOM 1416 C CA . VAL A 1 165 ? -12.268 -9.747 9.304 1.00 4.47 186 VAL A CA 1
ATOM 1417 C C . VAL A 1 165 ? -11.874 -11.232 9.287 1.00 4.59 186 VAL A C 1
ATOM 1418 O O . VAL A 1 165 ? -10.899 -11.651 9.928 1.00 5.10 186 VAL A O 1
ATOM 1422 N N . ALA A 1 166 ? -12.658 -12.056 8.588 1.00 4.93 187 ALA A N 1
ATOM 1423 C CA . ALA A 1 166 ? -12.354 -13.498 8.526 1.00 4.92 187 ALA A CA 1
ATOM 1424 C C . ALA A 1 166 ? -11.009 -13.742 7.842 1.00 5.37 187 ALA A C 1
ATOM 1425 O O . ALA A 1 166 ? -10.212 -14.577 8.303 1.00 5.55 187 ALA A O 1
ATOM 1427 N N . GLU A 1 167 ? -10.756 -13.068 6.711 1.00 5.54 188 GLU A N 1
ATOM 1428 C CA . GLU A 1 167 ? -9.482 -13.278 6.013 1.00 5.70 188 GLU A CA 1
ATOM 1429 C C . GLU A 1 167 ? -8.294 -12.907 6.903 1.00 5.55 188 GLU A C 1
ATOM 1430 O O . GLU A 1 167 ? -7.241 -13.595 6.885 1.00 6.27 188 GLU A O 1
ATOM 1436 N N . SER A 1 168 ? -8.403 -11.795 7.631 1.00 5.32 189 SER A N 1
ATOM 1437 C CA . SER A 1 168 ? -7.295 -11.369 8.504 1.00 5.48 189 SER A CA 1
ATOM 1438 C C . SER A 1 168 ? -7.144 -12.334 9.648 1.00 5.38 189 SER A C 1
ATOM 1439 O O . SER A 1 168 ? -5.995 -12.638 10.031 1.00 6.13 189 SER A O 1
ATOM 1442 N N . MET A 1 169 ? -8.262 -12.817 10.256 1.00 5.25 190 MET A N 1
ATOM 1443 C CA . MET A 1 169 ? -8.137 -13.826 11.313 1.00 5.64 190 MET A CA 1
ATOM 1444 C C . MET A 1 169 ? -7.437 -15.054 10.785 1.00 5.35 190 MET A C 1
ATOM 1445 O O . MET A 1 169 ? -6.597 -15.634 11.467 1.00 5.66 190 MET A O 1
ATOM 1450 N N . GLN A 1 170 ? -7.782 -15.515 9.579 1.00 5.01 191 GLN A N 1
ATOM 1451 C CA . GLN A 1 170 ? -7.123 -16.692 9.015 1.00 5.76 191 GLN A CA 1
ATOM 1452 C C . GLN A 1 170 ? -5.617 -16.468 8.858 1.00 5.65 191 GLN A C 1
ATOM 1453 O O . GLN A 1 170 ? -4.813 -17.349 9.174 1.00 6.60 191 GLN A O 1
ATOM 1459 N N . LYS A 1 171 ? -5.229 -15.322 8.332 1.00 5.94 192 LYS A N 1
ATOM 1460 C CA . LYS A 1 171 ? -3.801 -15.023 8.145 1.00 6.35 192 LYS A CA 1
ATOM 1461 C C . LYS A 1 171 ? -3.052 -15.038 9.472 1.00 6.21 192 LYS A C 1
ATOM 1462 O O . LYS A 1 171 ? -1.962 -15.591 9.582 1.00 6.77 192 LYS A O 1
ATOM 1468 N N . LEU A 1 172 ? -3.627 -14.377 10.493 1.00 5.94 193 LEU A N 1
ATOM 1469 C CA . LEU A 1 172 ? -2.975 -14.305 11.782 1.00 6.48 193 LEU A CA 1
ATOM 1470 C C . LEU A 1 172 ? -2.895 -15.635 12.490 1.00 6.90 193 LEU A C 1
ATOM 1471 O O . LEU A 1 172 ? -1.900 -15.962 13.110 1.00 9.66 193 LEU A O 1
ATOM 1476 N N . ALA A 1 173 ? -3.978 -16.431 12.420 1.00 6.24 19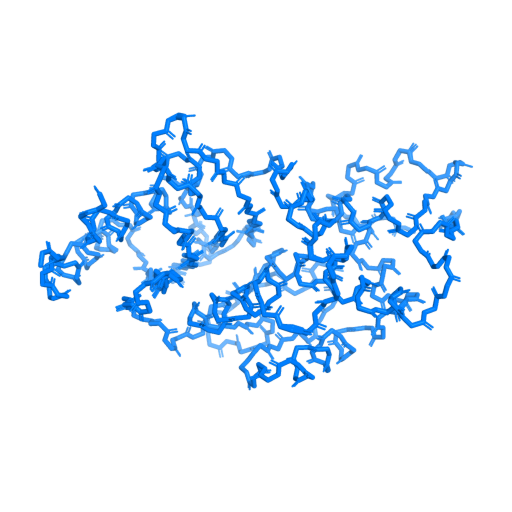4 ALA A N 1
ATOM 1477 C CA . ALA A 1 173 ? -4.022 -17.695 13.109 1.00 6.89 194 ALA A CA 1
ATOM 1478 C C . ALA A 1 173 ? -3.159 -18.745 12.477 1.00 7.19 194 ALA A C 1
ATOM 1479 O O . ALA A 1 173 ? -2.504 -19.521 13.194 1.00 8.61 194 ALA A O 1
ATOM 1481 N N . PHE A 1 174 ? -3.131 -18.798 11.152 1.00 7.36 195 PHE A N 1
ATOM 1482 C CA . PHE A 1 174 ? -2.585 -19.935 10.417 1.00 7.79 195 PHE A CA 1
ATOM 1483 C C . PHE A 1 174 ? -1.552 -19.578 9.379 1.00 8.53 195 PHE A C 1
ATOM 1484 O O . PHE A 1 174 ? -0.847 -20.511 8.894 1.00 9.77 195 PHE A O 1
ATOM 1492 N N . GLY A 1 175 ? -1.417 -18.334 8.994 1.00 8.21 196 GLY A N 1
ATOM 1493 C CA . GLY A 1 175 ? -0.486 -17.912 7.993 1.00 7.83 196 GLY A CA 1
ATOM 1494 C C . GLY A 1 175 ? 0.859 -17.609 8.557 1.00 7.89 196 GLY A C 1
ATOM 1495 O O . GLY A 1 175 ? 1.196 -18.059 9.647 1.00 9.80 196 GLY A O 1
ATOM 1496 N N A ASN A 1 176 ? 1.648 -16.827 7.817 0.35 7.94 197 ASN A N 1
ATOM 1497 N N B ASN A 1 176 ? 1.653 -16.881 7.759 0.65 7.53 197 ASN A N 1
ATOM 1498 C CA A ASN A 1 176 ? 2.992 -16.687 8.371 0.35 8.39 197 ASN A CA 1
ATOM 1499 C CA B ASN A 1 176 ? 3.060 -16.611 7.994 0.65 7.55 197 ASN A CA 1
ATOM 1500 C C A ASN A 1 176 ? 3.318 -15.297 8.872 0.35 9.05 197 ASN A C 1
ATOM 1501 C C B ASN A 1 176 ? 3.326 -15.259 8.608 0.65 9.05 197 ASN A C 1
ATOM 1502 O O A ASN A 1 176 ? 4.469 -15.049 9.234 0.35 9.31 197 ASN A O 1
ATOM 1503 O O B ASN A 1 176 ? 4.483 -14.943 8.905 0.65 11.66 197 ASN A O 1
ATOM 1512 N N . VAL A 1 177 ? 2.312 -14.424 8.867 1.00 9.61 198 VAL A N 1
ATOM 1513 C CA . VAL A 1 177 ? 2.527 -13.046 9.279 1.00 10.13 198 VAL A CA 1
ATOM 1514 C C . VAL A 1 177 ? 2.957 -12.999 10.739 1.00 10.34 198 VAL A C 1
ATOM 1515 O O . VAL A 1 177 ? 3.605 -11.961 11.087 1.00 15.18 198 VAL A O 1
ATOM 1519 N N . LEU A 1 178 ? 2.646 -13.953 11.595 1.00 9.67 199 LEU A N 1
ATOM 1520 C CA . LEU A 1 178 ? 3.154 -14.125 12.948 1.00 9.34 199 LEU A CA 1
ATOM 1521 C C . LEU A 1 178 ? 4.01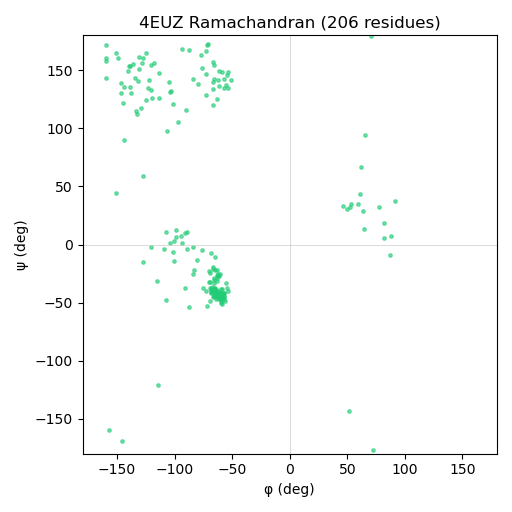4 -15.410 13.051 1.00 9.51 199 LEU A C 1
ATOM 1522 O O . LEU A 1 178 ? 3.694 -16.345 12.347 1.00 10.90 199 LEU A O 1
ATOM 1527 N N . GLY A 1 179 ? 5.075 -15.443 13.927 1.00 9.09 200 GLY A N 1
ATOM 1528 C CA . GLY A 1 179 ? 5.798 -16.641 14.189 1.00 9.98 200 GLY A CA 1
ATOM 1529 C C . GLY A 1 179 ? 5.073 -17.682 14.988 1.00 8.92 200 GLY A C 1
ATOM 1530 O O . GLY A 1 179 ? 3.954 -17.391 15.491 1.00 9.88 200 GLY A O 1
ATOM 1531 N N . LEU A 1 180 ? 5.597 -18.896 15.167 1.00 8.97 201 LEU A N 1
ATOM 1532 C CA A LEU A 1 180 ? 4.912 -19.993 15.876 0.50 9.16 201 LEU A CA 1
ATOM 1533 C CA B LEU A 1 180 ? 4.907 -19.939 15.881 0.45 9.36 201 LEU A CA 1
ATOM 1534 C C . LEU A 1 180 ? 4.582 -19.547 17.284 1.00 9.32 201 LEU A C 1
ATOM 1535 O O . LEU A 1 180 ? 3.474 -19.809 17.750 1.00 10.55 201 LEU A O 1
ATOM 1544 N N . THR A 1 181 ? 5.539 -18.981 18.009 1.00 9.74 202 THR A N 1
ATOM 1545 C CA . THR A 1 181 ? 5.259 -18.609 19.387 1.00 10.18 202 THR A CA 1
ATOM 1546 C C . THR A 1 181 ? 4.081 -17.631 19.455 1.00 9.24 202 THR A C 1
ATOM 1547 O O . THR A 1 181 ? 3.240 -17.715 20.336 1.00 9.28 202 THR A O 1
ATOM 1551 N N . GLU A 1 182 ? 4.113 -16.669 18.519 1.00 8.88 203 GLU A N 1
ATOM 1552 C CA . GLU A 1 182 ? 3.095 -15.603 18.499 1.00 9.13 203 GLU A CA 1
ATOM 1553 C C . GLU A 1 182 ? 1.731 -16.105 18.082 1.00 8.61 203 GLU A C 1
ATOM 1554 O O . GLU A 1 182 ? 0.724 -15.748 18.711 1.00 8.66 203 GLU A O 1
ATOM 1560 N N A ARG A 1 183 ? 1.674 -16.952 17.065 0.50 9.47 204 ARG A N 1
ATOM 1561 N N B ARG A 1 183 ? 1.645 -16.957 17.038 0.50 9.39 204 ARG A N 1
ATOM 1562 C CA A ARG A 1 183 ? 0.415 -17.592 16.765 0.50 9.59 204 ARG A CA 1
ATOM 1563 C CA B ARG A 1 183 ? 0.394 -17.575 16.628 0.50 9.67 204 ARG A CA 1
ATOM 1564 C C A ARG A 1 183 ? -0.184 -18.311 17.956 0.50 9.15 204 ARG A C 1
ATOM 1565 C C B ARG A 1 183 ? -0.132 -18.440 17.775 0.50 8.67 204 ARG A C 1
ATOM 1566 O O A ARG A 1 183 ? -1.377 -18.121 18.284 0.50 7.94 204 ARG A O 1
ATOM 1567 O O B ARG A 1 183 ? -1.367 -18.465 17.973 0.50 8.22 204 ARG A O 1
ATOM 1582 N N . HIS A 1 184 ? 0.655 -19.157 18.545 1.00 9.45 205 HIS A N 1
ATOM 1583 C CA . HIS A 1 184 ? 0.179 -19.960 19.652 1.00 9.77 205 HIS A CA 1
ATOM 1584 C C . HIS A 1 184 ? -0.346 -19.024 20.726 1.00 8.56 205 HIS A C 1
ATOM 1585 O O . HIS A 1 184 ? -1.432 -19.290 21.279 1.00 8.48 205 HIS A O 1
ATOM 1592 N N . GLN A 1 185 ? 0.364 -17.981 21.046 1.00 8.02 206 GLN A N 1
ATOM 1593 C CA . GLN A 1 185 ? -0.096 -17.084 22.097 1.00 7.81 206 GLN A CA 1
ATOM 1594 C C . GLN A 1 185 ? -1.393 -16.398 21.698 1.00 7.16 206 GLN A C 1
ATOM 1595 O O . GLN A 1 185 ? -2.317 -16.275 22.534 1.00 7.08 206 GLN A O 1
ATOM 1601 N N . LEU A 1 186 ? -1.507 -15.980 20.453 1.00 6.74 207 LEU A N 1
ATOM 1602 C CA . LEU A 1 186 ? -2.734 -15.302 20.021 1.00 6.36 207 LEU A CA 1
ATOM 1603 C C . LEU A 1 186 ? -3.936 -16.252 20.135 1.00 6.65 207 LEU A C 1
ATOM 1604 O O . LEU A 1 186 ? -5.005 -15.851 20.595 1.00 6.83 207 LEU A O 1
ATOM 1609 N N . MET A 1 187 ? -3.758 -17.483 19.679 1.00 7.18 208 MET A N 1
ATOM 1610 C CA A MET A 1 187 ? -4.835 -18.478 19.760 0.65 8.10 208 MET A CA 1
ATOM 1611 C CA B MET A 1 187 ? -4.952 -18.362 19.738 0.35 7.92 208 MET A CA 1
ATOM 1612 C C . MET A 1 187 ? -5.231 -18.767 21.174 1.00 7.37 208 MET A C 1
ATOM 1613 O O . MET A 1 187 ? -6.403 -18.930 21.516 1.00 7.55 208 MET A O 1
ATOM 1622 N N A ASP A 1 188 ? -4.234 -18.855 22.079 0.50 7.96 209 ASP A N 1
ATOM 1623 N N B ASP A 1 188 ? -4.237 -18.875 22.073 0.50 7.88 209 ASP A N 1
ATOM 1624 C CA A ASP A 1 188 ? -4.561 -19.090 23.484 0.50 8.48 209 ASP A CA 1
ATOM 1625 C CA B ASP A 1 188 ? -4.515 -19.087 23.494 0.50 8.39 209 ASP A CA 1
ATOM 1626 C C A ASP A 1 188 ? -5.429 -17.955 23.995 0.50 6.92 209 ASP A C 1
ATOM 1627 C C B ASP A 1 188 ? -5.388 -17.957 24.029 0.50 6.89 209 ASP A C 1
ATOM 1628 O O A ASP A 1 188 ? -6.427 -18.158 24.686 0.50 7.59 209 ASP A O 1
ATOM 1629 O O B ASP A 1 188 ? -6.327 -18.184 24.792 0.50 7.58 209 ASP A O 1
ATOM 1638 N N . TRP A 1 189 ? -5.032 -16.724 23.644 1.00 6.19 210 TRP A N 1
ATOM 1639 C CA . TRP A 1 189 ? -5.819 -15.588 24.114 1.00 6.36 210 TRP A CA 1
ATOM 1640 C C . TRP A 1 189 ? -7.255 -15.632 23.586 1.00 5.67 210 TRP A C 1
ATOM 1641 O O . TRP A 1 189 ? -8.213 -15.452 24.351 1.00 6.62 210 TRP A O 1
ATOM 1652 N N . PHE A 1 190 ? -7.453 -15.879 22.285 1.00 5.82 211 PHE A N 1
ATOM 1653 C CA . PHE A 1 190 ? -8.797 -15.973 21.746 1.00 5.14 211 PHE A CA 1
ATOM 1654 C C . PHE A 1 190 ? -9.562 -17.096 22.420 1.00 5.40 211 PHE A C 1
ATOM 1655 O O . PHE A 1 190 ? -10.784 -16.949 22.696 1.00 5.91 211 PHE A O 1
ATOM 1663 N N . LYS A 1 191 ? -8.947 -18.242 22.661 1.00 5.96 212 LYS A N 1
ATOM 1664 C CA A LYS A 1 191 ? -9.641 -19.352 23.326 0.60 6.42 212 LYS A CA 1
ATOM 1665 C CA B LYS A 1 191 ? -9.655 -19.352 23.314 0.40 6.52 212 LYS A CA 1
ATOM 1666 C C . LYS A 1 191 ? -10.143 -18.981 24.702 1.00 6.69 212 LYS A C 1
ATOM 1667 O O . LYS A 1 191 ? -11.195 -19.450 25.121 1.00 9.35 212 LYS A O 1
ATOM 1678 N N . GLY A 1 192 ? -9.423 -18.101 25.395 1.00 6.61 213 GLY A N 1
ATOM 1679 C CA . GLY A 1 192 ? -9.821 -17.656 26.718 1.00 7.40 213 GLY A CA 1
ATOM 1680 C C . GLY A 1 192 ? -10.717 -16.456 26.777 1.00 6.65 213 GLY A C 1
ATOM 1681 O O . GLY A 1 192 ? -10.935 -15.910 27.871 1.00 7.45 213 GLY A O 1
ATOM 1682 N N . ASN A 1 193 ? -11.262 -16.022 25.648 1.00 6.19 214 ASN A N 1
ATOM 1683 C CA . ASN A 1 193 ? -12.199 -14.902 25.683 1.00 5.67 214 ASN A CA 1
ATOM 1684 C C . ASN A 1 193 ? -13.366 -15.220 26.614 1.00 5.89 214 ASN A C 1
ATOM 1685 O O . ASN A 1 193 ? -13.859 -16.351 26.599 1.00 6.90 214 ASN A O 1
ATOM 1690 N N . THR A 1 194 ? -13.845 -14.223 27.361 1.00 6.33 215 THR A N 1
ATOM 1691 C CA . THR A 1 194 ? -14.910 -14.409 28.323 1.00 6.56 215 THR A CA 1
ATOM 1692 C C . THR A 1 194 ? -16.239 -13.791 27.937 1.00 6.45 215 THR A C 1
ATOM 1693 O O . THR A 1 194 ? -17.233 -13.983 28.654 1.00 7.28 215 THR A O 1
ATOM 1697 N N . THR A 1 195 ? -16.315 -13.071 26.815 1.00 6.29 216 THR A N 1
ATOM 1698 C CA . THR A 1 195 ? -17.497 -12.284 26.483 1.00 6.57 216 THR A CA 1
ATOM 1699 C C . THR A 1 195 ? -18.384 -12.900 25.401 1.00 6.22 216 THR A C 1
ATOM 1700 O O . THR A 1 195 ? -19.371 -12.287 24.978 1.00 6.99 216 THR A O 1
ATOM 1704 N N . GLY A 1 196 ? -18.010 -14.091 24.903 1.00 6.19 217 GLY A N 1
ATOM 1705 C CA . GLY A 1 196 ? -18.648 -14.664 23.738 1.00 6.35 217 GLY A CA 1
ATOM 1706 C C . GLY A 1 196 ? -19.558 -15.836 23.938 1.00 6.16 217 GLY A C 1
ATOM 1707 O O . GLY A 1 196 ? -19.915 -16.488 22.965 1.00 6.56 217 GLY A O 1
ATOM 1708 N N . GLY A 1 197 ? -19.906 -16.153 25.180 1.00 6.65 218 GLY A N 1
ATOM 1709 C CA . GLY A 1 197 ? -20.658 -17.376 25.421 1.00 7.22 218 GLY A CA 1
ATOM 1710 C C . GLY A 1 197 ? -21.990 -17.456 24.746 1.00 6.90 218 GLY A C 1
ATOM 1711 O O . GLY A 1 197 ? -22.491 -18.575 24.513 1.00 9.30 218 GLY A O 1
ATOM 1712 N N . ALA A 1 198 ? -22.635 -16.333 24.435 1.00 6.45 219 ALA A N 1
ATOM 1713 C CA . ALA A 1 198 ? -23.969 -16.346 23.855 1.00 6.81 219 ALA A CA 1
ATOM 1714 C C . ALA A 1 198 ? -23.964 -16.164 22.329 1.00 6.17 219 ALA A C 1
ATOM 1715 O O . ALA A 1 198 ? -25.028 -16.029 21.702 1.00 7.08 219 ALA A O 1
ATOM 1717 N N . ARG A 1 199 ? -22.776 -16.152 21.710 1.00 5.79 220 ARG A N 1
ATOM 1718 C CA . ARG A 1 199 ? -22.632 -15.821 20.275 1.00 5.47 220 ARG A CA 1
ATOM 1719 C C . ARG A 1 199 ? -22.143 -17.023 19.520 1.00 5.26 220 ARG A C 1
ATOM 1720 O O . ARG A 1 199 ? -22.811 -18.076 19.534 1.00 6.14 220 ARG A O 1
ATOM 1728 N N . ILE A 1 200 ? -21.000 -16.987 18.834 1.00 5.45 221 ILE A N 1
ATOM 1729 C CA . ILE A 1 200 ? -20.548 -18.125 18.064 1.00 5.82 221 ILE A CA 1
ATOM 1730 C C . ILE A 1 200 ? -20.426 -19.358 18.944 1.00 5.81 221 ILE A C 1
ATOM 1731 O O . ILE A 1 200 ? -20.798 -20.478 18.534 1.00 6.71 221 ILE A O 1
ATOM 1736 N N . ARG A 1 201 ? -19.916 -19.226 20.148 1.00 6.39 222 ARG A N 1
ATOM 1737 C CA . ARG A 1 201 ? -19.799 -20.377 21.057 1.00 6.95 222 ARG A CA 1
ATOM 1738 C C . ARG A 1 201 ? -21.137 -21.085 21.290 1.00 7.46 222 ARG A C 1
ATOM 1739 O O . ARG A 1 201 ? -21.166 -22.293 21.518 1.00 8.76 222 ARG A O 1
ATOM 1747 N N . ALA A 1 202 ? -22.252 -20.349 21.284 1.00 7.22 223 ALA A N 1
ATOM 1748 C CA . ALA A 1 202 ? -23.582 -20.898 21.522 1.00 7.70 223 ALA A CA 1
ATOM 1749 C C . ALA A 1 202 ? -24.107 -21.652 20.292 1.00 8.34 223 ALA A C 1
ATOM 1750 O O . ALA A 1 202 ? -25.196 -22.238 20.398 1.00 10.62 223 ALA A O 1
ATOM 1752 N N . SER A 1 203 ? -23.418 -21.657 19.186 1.00 7.19 224 SER A N 1
ATOM 1753 C CA . SER A 1 203 ? -23.839 -22.278 17.951 1.00 7.39 224 SER A CA 1
ATOM 1754 C C . SER A 1 203 ? -23.211 -23.621 17.646 1.00 7.93 224 SER A C 1
ATOM 1755 O O . SER A 1 203 ? -23.627 -24.241 16.677 1.00 9.83 224 SER A O 1
ATOM 1758 N N . VAL A 1 204 ? -22.254 -24.036 18.455 1.00 7.32 225 VAL A N 1
ATOM 1759 C CA . VAL A 1 204 ? -21.505 -25.231 18.192 1.00 8.90 225 VAL A CA 1
ATOM 1760 C C . VAL A 1 204 ? -21.654 -26.232 19.307 1.00 11.41 225 VAL A C 1
ATOM 1761 O O . VAL A 1 204 ? -21.870 -25.794 20.429 1.00 13.20 225 VAL A O 1
ATOM 1765 N N . PRO A 1 205 ? -21.466 -27.516 18.963 1.00 13.28 226 PRO A N 1
ATOM 1766 C CA . PRO A 1 205 ? -21.440 -28.539 19.955 1.00 15.91 226 PRO A CA 1
ATOM 1767 C C . PRO A 1 205 ? -20.397 -28.185 21.038 1.00 15.99 226 PRO A C 1
ATOM 1768 O O . PRO A 1 205 ? -19.335 -27.585 20.822 1.00 15.56 226 PRO A O 1
ATOM 1772 N N . ALA A 1 206 ? -20.694 -28.622 22.233 1.00 19.31 227 ALA A N 1
ATOM 1773 C CA A ALA A 1 206 ? -19.869 -28.288 23.381 0.60 19.44 227 ALA A CA 1
ATOM 1774 C CA B ALA A 1 206 ? -19.929 -28.451 23.441 0.40 19.56 227 ALA A CA 1
ATOM 1775 C C . ALA A 1 206 ? -18.507 -28.987 23.331 1.00 19.14 227 ALA A C 1
ATOM 1776 O O . ALA A 1 206 ? -17.648 -28.512 24.058 1.00 23.60 227 ALA A O 1
ATOM 1779 N N . ASN A 1 207 ? -18.253 -30.002 22.513 1.00 18.69 228 ASN A N 1
ATOM 1780 C CA . ASN A 1 207 ? -16.880 -30.518 22.474 1.00 19.11 228 ASN A CA 1
ATOM 1781 C C . ASN A 1 207 ? -16.037 -29.877 21.373 1.00 17.54 228 ASN A C 1
ATOM 1782 O O . ASN A 1 207 ? -14.880 -30.242 21.189 1.00 21.35 228 ASN A O 1
ATOM 1787 N N . TRP A 1 208 ? -16.574 -28.940 20.612 1.00 15.63 229 TRP A N 1
ATOM 1788 C CA . TRP A 1 208 ? -15.747 -28.115 19.710 1.00 13.52 229 TRP A CA 1
ATOM 1789 C C . TRP A 1 208 ? -15.030 -27.078 20.553 1.00 13.39 229 TRP A C 1
ATOM 1790 O O . TRP A 1 208 ? -15.451 -26.678 21.622 1.00 18.58 229 TRP A O 1
ATOM 1801 N N . VAL A 1 209 ? -13.874 -26.652 20.078 1.00 11.42 230 VAL A N 1
ATOM 1802 C CA . VAL A 1 209 ? -13.116 -25.561 20.709 1.00 9.88 230 VAL A CA 1
ATOM 1803 C C . VAL A 1 209 ? -13.262 -24.297 19.890 1.00 8.07 230 VAL A C 1
ATOM 1804 O O . VAL A 1 209 ? -13.238 -24.350 18.678 1.00 8.34 230 VAL A O 1
ATOM 1808 N N . VAL A 1 210 ? -13.406 -23.183 20.584 1.00 7.75 231 VAL A N 1
ATOM 1809 C CA . VAL A 1 210 ? -13.623 -21.883 19.927 1.00 7.22 231 VAL A CA 1
ATOM 1810 C C . VAL A 1 210 ? -12.669 -20.876 20.534 1.00 6.60 231 VAL A C 1
ATOM 1811 O O . VAL A 1 210 ? -12.504 -20.789 21.758 1.00 7.91 231 VAL A O 1
ATOM 1815 N N . GLY A 1 211 ? -12.121 -20.016 19.687 1.00 6.27 232 GLY A N 1
ATOM 1816 C CA . GLY A 1 211 ? -11.474 -18.785 20.101 1.00 6.10 232 GLY A CA 1
ATOM 1817 C C . GLY A 1 211 ? -12.202 -17.644 19.433 1.00 5.87 232 GLY A C 1
ATOM 1818 O O . GLY A 1 211 ? -12.475 -17.747 18.237 1.00 8.69 232 GLY A O 1
ATOM 1819 N N . ASP A 1 212 ? -12.556 -16.578 20.129 1.00 5.59 233 ASP A N 1
ATOM 1820 C CA . ASP A 1 212 ? -13.375 -15.547 19.516 1.00 5.02 233 ASP A CA 1
ATOM 1821 C C . ASP A 1 212 ? -13.095 -14.177 20.147 1.00 4.79 233 ASP A C 1
ATOM 1822 O O . ASP A 1 212 ? -12.526 -14.054 21.217 1.00 5.49 233 ASP A O 1
ATOM 1827 N N . LYS A 1 213 ? -13.558 -13.135 19.440 1.00 5.04 234 LYS A N 1
ATOM 1828 C CA . LYS A 1 213 ? -13.634 -11.794 19.978 1.00 5.03 234 LYS A CA 1
ATOM 1829 C C . LYS A 1 213 ? -14.973 -11.168 19.541 1.00 4.58 234 LYS A C 1
ATOM 1830 O O . LYS A 1 213 ? -15.296 -11.176 18.361 1.00 4.98 234 LYS A O 1
ATOM 1836 N N . THR A 1 214 ? -15.666 -10.615 20.508 1.00 4.80 235 THR A N 1
ATOM 1837 C CA . THR A 1 214 ? -16.944 -9.935 20.300 1.00 5.03 235 THR A CA 1
ATOM 1838 C C . THR A 1 214 ? -16.778 -8.447 20.104 1.00 5.01 235 THR A C 1
ATOM 1839 O O . THR A 1 214 ? -15.737 -7.836 20.406 1.00 5.44 235 THR A O 1
ATOM 1843 N N . GLY A 1 215 ? -17.893 -7.842 19.672 1.00 4.94 236 GLY A N 1
ATOM 1844 C CA . GLY A 1 215 ? -18.041 -6.380 19.671 1.00 4.88 236 GLY A CA 1
ATOM 1845 C C . GLY A 1 215 ? -19.520 -6.074 19.961 1.00 4.36 236 GLY A C 1
ATOM 1846 O O . GLY A 1 215 ? -20.409 -6.733 19.437 1.00 4.87 236 GLY A O 1
ATOM 1847 N N . THR A 1 216 ? -19.751 -5.053 20.790 1.00 5.04 237 THR A N 1
ATOM 1848 C CA . THR A 1 216 ? -21.118 -4.682 21.181 1.00 5.44 237 THR A CA 1
ATOM 1849 C C . THR A 1 216 ? -21.176 -3.165 21.310 1.00 5.70 237 THR A C 1
ATOM 1850 O O . THR A 1 216 ? -20.906 -2.630 22.393 1.00 7.57 237 THR A O 1
ATOM 1854 N N . CYS A 1 217 ? -21.491 -2.463 20.247 1.00 6.67 238 CYS A N 1
ATOM 1855 C CA . CYS A 1 217 ? -21.452 -0.998 20.250 1.00 7.13 238 CYS A CA 1
ATOM 1856 C C . CYS A 1 217 ? -22.419 -0.322 21.211 1.00 9.71 238 CYS A C 1
ATOM 1857 O O . CYS A 1 217 ? -22.192 0.793 21.674 1.00 13.61 238 CYS A O 1
ATOM 1860 N N . GLY A 1 218 ? -23.525 -0.934 21.513 1.00 10.93 239 GLY A N 1
ATOM 1861 C CA . GLY A 1 218 ? -24.509 -0.416 22.451 1.00 10.22 239 GLY A CA 1
ATOM 1862 C C . GLY A 1 218 ? -25.538 0.488 21.867 1.00 9.71 239 GLY A C 1
ATOM 1863 O O . GLY A 1 218 ? -26.344 1.091 22.613 1.00 12.51 239 GLY A O 1
ATOM 1864 N N . VAL A 1 219 ? -25.597 0.649 20.556 1.00 8.04 240 VAL A N 1
ATOM 1865 C CA . VAL A 1 219 ? -26.497 1.481 19.805 1.00 7.37 240 VAL A CA 1
ATOM 1866 C C . VAL A 1 219 ? -26.745 0.829 18.446 1.00 6.50 240 VAL A C 1
ATOM 1867 O O . VAL A 1 219 ? -25.972 0.025 17.978 1.00 7.18 240 VAL A O 1
ATOM 1871 N N . TYR A 1 220 ? -27.835 1.244 17.794 1.00 6.72 241 TYR A N 1
ATOM 1872 C CA . TYR A 1 220 ? -28.145 0.811 16.437 1.00 6.86 241 TYR A CA 1
ATOM 1873 C C . TYR A 1 220 ? -28.135 -0.721 16.324 1.00 6.85 241 TYR A C 1
ATOM 1874 O O . TYR A 1 220 ? -27.764 -1.284 15.290 1.00 6.87 241 TYR A O 1
ATOM 1883 N N . GLY A 1 221 ? -28.563 -1.412 17.375 1.00 7.41 242 GLY A N 1
ATOM 1884 C CA . GLY A 1 221 ? -28.642 -2.853 17.351 1.00 7.93 242 GLY A CA 1
ATOM 1885 C C . GLY A 1 221 ? -27.372 -3.543 16.870 1.00 6.96 242 GLY A C 1
ATOM 1886 O O . GLY A 1 221 ? -27.426 -4.615 16.289 1.00 8.49 242 GLY A O 1
ATOM 1887 N N . THR A 1 222 ? -26.206 -2.936 17.112 1.00 6.05 243 THR A N 1
ATOM 1888 C CA . THR A 1 222 ? -24.950 -3.310 16.430 1.00 5.43 243 THR A CA 1
ATOM 1889 C C . THR A 1 222 ? -24.083 -4.160 17.327 1.00 5.25 243 THR A C 1
ATOM 1890 O O . THR A 1 222 ? -23.665 -3.756 18.418 1.00 6.74 243 THR A O 1
ATOM 1894 N N . ALA A 1 223 ? -23.764 -5.374 16.861 1.00 5.45 244 ALA A N 1
ATOM 1895 C CA . ALA A 1 223 ? -22.954 -6.327 17.611 1.00 5.07 244 ALA A CA 1
ATOM 1896 C C . ALA A 1 223 ? -22.375 -7.347 16.645 1.00 4.74 244 ALA A C 1
ATOM 1897 O O . ALA A 1 223 ? -22.921 -7.575 15.557 1.00 5.10 244 ALA A O 1
ATOM 1899 N N . ASN A 1 224 ? -21.316 -8.024 17.084 1.00 4.51 245 ASN A N 1
ATOM 1900 C CA . ASN A 1 224 ? -20.609 -8.913 16.188 1.00 4.31 245 ASN A CA 1
ATOM 1901 C C . ASN A 1 224 ? -19.797 -9.916 16.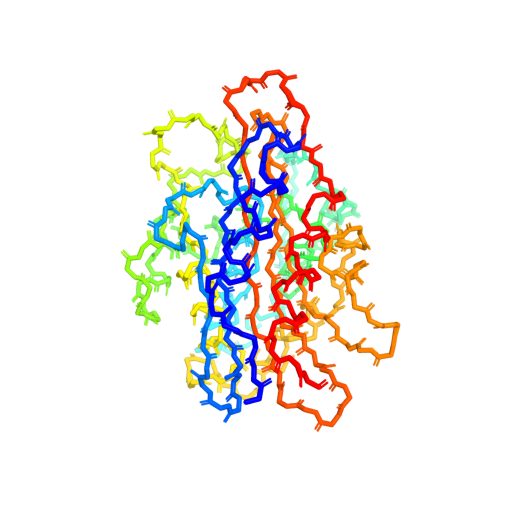994 1.00 4.08 245 ASN A C 1
ATOM 1902 O O . ASN A 1 224 ? -19.669 -9.847 18.239 1.00 4.30 245 ASN A O 1
ATOM 1907 N N . ASP A 1 225 ? -19.241 -10.895 16.273 1.00 4.34 246 ASP A N 1
ATOM 1908 C CA . ASP A 1 225 ? -18.319 -11.874 16.828 1.00 4.48 246 ASP A CA 1
ATOM 1909 C C . ASP A 1 225 ? -17.530 -12.465 15.680 1.00 4.20 246 ASP A C 1
ATOM 1910 O O . ASP A 1 225 ? -18.101 -12.698 14.607 1.00 5.75 246 ASP A O 1
ATOM 1915 N N . TYR A 1 226 ? -16.277 -12.745 15.878 1.00 4.37 247 TYR A N 1
ATOM 1916 C CA . TYR A 1 226 ? -15.499 -13.525 14.905 1.00 4.33 247 TYR A CA 1
ATOM 1917 C C . TYR A 1 226 ? -14.671 -14.535 15.660 1.00 4.77 247 TYR A C 1
ATOM 1918 O O . TYR A 1 226 ? -14.332 -14.349 16.841 1.00 5.01 247 TYR A O 1
ATOM 1927 N N . ALA A 1 227 ? -14.313 -15.632 14.974 1.00 4.88 248 ALA A N 1
ATOM 1928 C CA . ALA A 1 227 ? -13.782 -16.790 15.673 1.00 5.13 248 ALA A CA 1
ATOM 1929 C C . ALA A 1 227 ? -13.002 -17.702 14.772 1.00 5.22 248 ALA A C 1
ATOM 1930 O O . ALA A 1 227 ? -13.199 -17.751 13.540 1.00 5.63 248 ALA A O 1
ATOM 1932 N N . VAL A 1 228 ? -12.128 -18.484 15.426 1.00 5.79 249 VAL A N 1
ATOM 1933 C CA . VAL A 1 228 ? -11.640 -19.762 14.901 1.00 6.28 249 VAL A CA 1
ATOM 1934 C C . VAL A 1 228 ? -12.371 -20.849 15.655 1.00 5.88 249 VAL A C 1
ATOM 1935 O O . VAL A 1 228 ? -12.481 -20.811 16.898 1.00 6.55 249 VAL A O 1
ATOM 1939 N N . ILE A 1 229 ? -12.913 -21.806 14.900 1.00 6.52 250 ILE A N 1
ATOM 1940 C CA . ILE A 1 229 ? -13.674 -22.928 15.427 1.00 6.63 250 ILE A CA 1
ATOM 1941 C C . ILE A 1 229 ? -12.955 -24.217 15.032 1.00 6.76 250 ILE A C 1
ATOM 1942 O O . ILE A 1 229 ? -12.682 -24.430 13.852 1.00 7.93 250 ILE A O 1
ATOM 1947 N N . TRP A 1 230 ? -12.654 -25.049 16.021 1.00 6.87 251 TRP A N 1
ATOM 1948 C CA . TRP A 1 230 ? -12.010 -26.355 15.784 1.00 8.27 251 TRP A CA 1
ATOM 1949 C C . TRP A 1 230 ? -13.051 -27.443 16.004 1.00 9.02 251 TRP A C 1
ATOM 1950 O O . TRP A 1 230 ? -13.352 -27.818 17.132 1.00 9.81 251 TRP A O 1
ATOM 1961 N N . PRO A 1 231 ? -13.674 -27.957 14.918 1.00 9.12 252 PRO A N 1
ATOM 1962 C CA . PRO A 1 231 ? -14.614 -29.074 15.084 1.00 11.22 252 PRO A CA 1
ATOM 1963 C C . PRO A 1 231 ? -13.827 -30.332 15.388 1.00 13.39 252 PRO A C 1
ATOM 1964 O O . PRO A 1 231 ? -12.620 -30.382 15.213 1.00 16.35 252 PRO A O 1
ATOM 1968 N N . VAL A 1 232 ? -14.436 -31.379 15.836 1.00 16.86 254 VAL A N 1
ATOM 1969 C CA . VAL A 1 232 ? -13.770 -32.650 16.087 1.00 19.62 254 VAL A CA 1
ATOM 1970 C C . VAL A 1 232 ? -13.233 -33.199 14.768 1.00 21.52 254 VAL A C 1
ATOM 1971 O O . VAL A 1 232 ? -14.004 -33.313 13.813 1.00 25.21 254 VAL A O 1
ATOM 1975 N N . ALA A 1 233 ? -11.953 -33.492 14.717 1.00 23.22 255 ALA A N 1
ATOM 1976 C CA . ALA A 1 233 ? -11.154 -34.063 13.601 1.00 23.87 255 ALA A CA 1
ATOM 1977 C C . ALA A 1 233 ? -11.388 -33.420 12.262 1.00 23.27 255 ALA A C 1
ATOM 1978 O O . ALA A 1 233 ? -11.325 -34.083 11.207 1.00 25.26 255 ALA A O 1
ATOM 1980 N N . HIS A 1 234 ? -11.665 -32.123 12.230 1.00 22.62 256 HIS A N 1
ATOM 1981 C CA . HIS A 1 234 ? -11.838 -31.390 10.981 1.00 21.35 256 HIS A CA 1
ATOM 1982 C C . HIS A 1 234 ? -10.935 -30.165 11.054 1.00 18.30 256 HIS A C 1
ATOM 1983 O O . HIS A 1 234 ? -10.643 -29.613 12.139 1.00 18.34 256 HIS A O 1
ATOM 1990 N N . ALA A 1 235 ? -10.588 -29.675 9.875 1.00 17.03 257 ALA A N 1
ATOM 1991 C CA . ALA A 1 235 ? -9.811 -28.464 9.797 1.00 14.26 257 ALA A CA 1
ATOM 1992 C C . ALA A 1 235 ? -10.542 -27.316 10.484 1.00 11.63 257 ALA A C 1
ATOM 1993 O O . ALA A 1 235 ? -11.778 -27.253 10.451 1.00 11.26 257 ALA A O 1
ATOM 1995 N N . PRO A 1 236 ? -9.833 -26.402 11.058 1.00 10.85 258 PRO A N 1
ATOM 1996 C CA . PRO A 1 236 ? -10.540 -25.227 11.623 1.00 9.67 258 PRO A CA 1
ATOM 1997 C C . PRO A 1 236 ? -11.282 -24.420 10.602 1.00 8.16 258 PRO A C 1
ATOM 1998 O O . PRO A 1 236 ? -10.892 -24.321 9.426 1.00 9.52 258 PRO A O 1
ATOM 2002 N N . ILE A 1 237 ? -12.369 -23.823 11.091 1.00 6.86 259 ILE A N 1
ATOM 2003 C CA A ILE A 1 237 ? -13.233 -22.910 10.360 0.65 6.86 259 ILE A CA 1
ATOM 2004 C CA B ILE A 1 237 ? -13.163 -22.895 10.293 0.35 6.85 259 ILE A CA 1
ATOM 2005 C C . ILE A 1 237 ? -13.032 -21.523 10.925 1.00 6.18 259 ILE A C 1
ATOM 2006 O O . ILE A 1 237 ? -13.069 -21.349 12.155 1.00 7.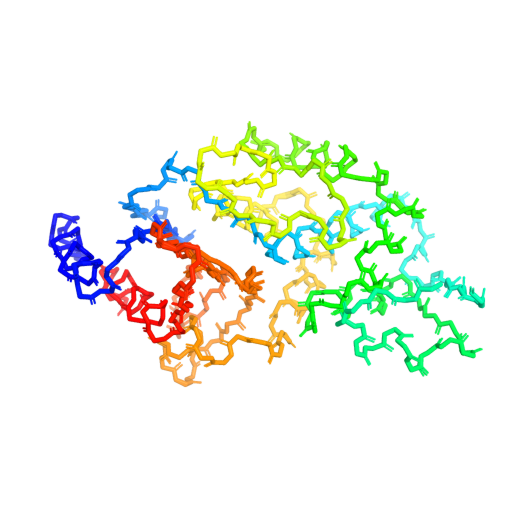40 259 ILE A O 1
ATOM 2015 N N . VAL A 1 238 ? -12.861 -20.521 10.050 1.00 5.76 260 VAL A N 1
ATOM 2016 C CA . VAL A 1 238 ? -12.815 -19.131 10.474 1.00 5.79 260 VAL A CA 1
ATOM 2017 C C . VAL A 1 238 ? -14.143 -18.499 10.127 1.00 5.99 260 VAL A C 1
ATOM 2018 O O . VAL A 1 238 ? -14.621 -18.674 9.004 1.00 7.61 260 VAL A O 1
ATOM 2022 N N . LEU A 1 239 ? -14.765 -17.784 11.052 1.00 5.40 261 LEU A N 1
ATOM 2023 C CA . LEU A 1 239 ? -16.103 -17.241 10.850 1.00 5.63 261 LEU A CA 1
ATOM 2024 C C . LEU A 1 239 ? -16.174 -15.83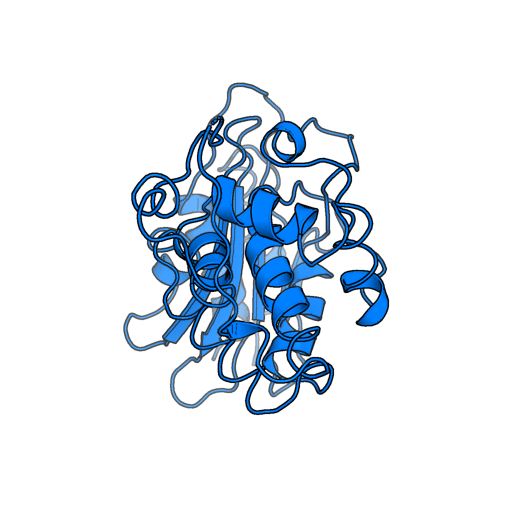7 11.406 1.00 5.45 261 LEU A C 1
ATOM 2025 O O . LEU A 1 239 ? -15.781 -15.588 12.549 1.00 6.22 261 LEU A O 1
ATOM 2030 N N . ALA A 1 240 ? -16.768 -14.924 10.655 1.00 5.08 262 ALA A N 1
ATOM 2031 C CA . ALA A 1 240 ? -17.121 -13.583 11.104 1.00 4.78 262 ALA A CA 1
ATOM 2032 C C . ALA A 1 240 ? -18.628 -13.372 10.916 1.00 4.99 262 ALA A C 1
ATOM 2033 O O . ALA A 1 240 ? -19.156 -13.643 9.852 1.00 5.63 262 ALA A O 1
ATOM 2035 N N . VAL A 1 241 ? -19.244 -12.817 11.950 1.00 4.59 263 VAL A N 1
ATOM 2036 C CA . VAL A 1 241 ? -20.678 -12.507 11.955 1.00 4.95 263 VAL A CA 1
ATOM 2037 C C . VAL A 1 241 ? -20.865 -11.089 12.497 1.00 4.47 263 VAL A C 1
ATOM 2038 O O . VAL A 1 241 ? -20.546 -10.827 13.659 1.00 5.14 263 VAL A O 1
ATOM 2042 N N . TYR A 1 242 ? -21.352 -10.186 11.677 1.00 5.10 264 TYR A N 1
ATOM 2043 C CA . TYR A 1 242 ? -21.572 -8.767 12.004 1.00 4.95 264 TYR A CA 1
ATOM 2044 C C . TYR A 1 242 ? -23.035 -8.440 11.779 1.00 4.88 264 TYR A C 1
ATOM 2045 O O . TYR A 1 242 ? -23.648 -8.894 10.838 1.00 5.66 264 TYR A O 1
ATOM 2054 N N . THR A 1 243 ? -23.579 -7.610 12.677 1.00 4.97 265 THR A N 1
ATOM 2055 C CA . THR A 1 243 ? -24.982 -7.240 12.608 1.00 5.71 265 THR A CA 1
ATOM 2056 C C . THR A 1 243 ? -25.174 -5.753 12.924 1.00 6.04 265 THR A C 1
ATOM 2057 O O . THR A 1 243 ? -24.371 -5.133 13.617 1.00 6.97 265 THR A O 1
ATOM 2061 N N . SER A 1 244 ? -26.260 -5.194 12.386 1.00 5.96 266 SER A N 1
ATOM 2062 C CA . SER A 1 244 ? -26.679 -3.844 12.683 1.00 6.30 266 SER A CA 1
ATOM 2063 C C . SER A 1 244 ? -28.183 -3.714 12.420 1.00 6.79 266 SER A C 1
ATOM 2064 O O . SER A 1 244 ? -28.736 -4.522 11.693 1.00 9.21 266 SER A O 1
ATOM 2067 N N A LYS A 1 245 ? -28.735 -2.670 12.990 0.50 7.03 267 LYS A N 1
ATOM 2068 N N B LYS A 1 245 ? -28.765 -2.684 12.993 0.50 7.09 267 LYS A N 1
ATOM 2069 C CA A LYS A 1 245 ? -30.185 -2.369 12.811 0.50 7.50 267 LYS A CA 1
ATOM 2070 C CA B LYS A 1 245 ? -30.210 -2.388 12.756 0.50 7.63 267 LYS A CA 1
ATOM 2071 C C A LYS A 1 245 ? -30.340 -0.914 12.428 0.50 7.33 267 LYS A C 1
ATOM 2072 C C B LYS A 1 245 ? -30.357 -0.918 12.442 0.50 7.46 267 LYS A C 1
ATOM 2073 O O A LYS A 1 245 ? -29.476 -0.104 12.823 0.50 8.36 267 LYS A O 1
ATOM 2074 O O B LYS A 1 245 ? -29.549 -0.090 12.881 0.50 7.52 267 LYS A O 1
ATOM 2085 N N . PRO A 1 246 ? -31.357 -0.512 11.700 1.00 8.12 268 PRO A N 1
ATOM 2086 C CA . PRO A 1 246 ? -31.490 0.899 11.312 1.00 8.40 268 PRO A CA 1
ATOM 2087 C C . PRO A 1 246 ? -31.820 1.830 12.440 1.00 8.10 268 PRO A C 1
ATOM 2088 O O . PRO A 1 246 ? -31.510 3.026 12.323 1.00 10.45 268 PRO A O 1
ATOM 2092 N N A ASP A 1 247 ? -32.496 1.364 13.484 0.50 8.58 269 ASP A N 1
ATOM 2093 N N B ASP A 1 247 ? -32.465 1.377 13.500 0.50 8.48 269 ASP A N 1
ATOM 2094 C CA A ASP A 1 247 ? -32.890 2.401 14.425 0.50 9.25 269 ASP A CA 1
ATOM 2095 C CA B ASP A 1 247 ? -32.995 2.173 14.609 0.50 9.40 269 ASP A CA 1
ATOM 2096 C C A ASP A 1 247 ? -31.892 2.461 15.601 0.50 8.53 269 ASP A C 1
ATOM 2097 C C B ASP A 1 247 ? -31.897 2.435 15.644 0.50 8.32 269 ASP A C 1
ATOM 2098 O O A ASP A 1 247 ? -31.478 1.482 16.233 0.50 7.94 269 ASP A O 1
ATOM 2099 O O B ASP A 1 247 ? -31.342 1.483 16.235 0.50 7.96 269 ASP A O 1
ATOM 2108 N N . ARG A 1 248 ? -31.529 3.700 15.885 1.00 8.58 270 ARG A N 1
ATOM 2109 C CA . ARG A 1 248 ? -30.580 4.056 16.926 1.00 8.70 270 ARG A CA 1
ATOM 2110 C C . ARG A 1 248 ? -30.893 3.354 18.250 1.00 7.88 270 ARG A C 1
ATOM 2111 O O . ARG A 1 248 ? -29.995 2.963 18.994 1.00 8.42 270 ARG A O 1
ATOM 2119 N N . ASN A 1 249 ? -32.190 3.278 18.571 1.00 8.00 271 ASN A N 1
ATOM 2120 C CA . ASN A 1 249 ? -32.642 2.842 19.872 1.00 8.70 271 ASN A CA 1
ATOM 2121 C C . ASN A 1 249 ? -32.971 1.379 19.963 1.00 11.11 271 ASN A C 1
ATOM 2122 O O . ASN A 1 249 ? -33.523 0.933 20.974 1.00 15.82 271 ASN A O 1
ATOM 2127 N N A SER A 1 250 ? -32.675 0.608 18.927 0.50 10.77 272 SER A N 1
ATOM 2128 N N B SER A 1 250 ? -32.601 0.598 18.957 0.50 10.91 272 SER A N 1
ATOM 2129 C CA A SER A 1 250 ? -32.930 -0.822 19.023 0.50 10.80 272 SER A CA 1
ATOM 2130 C CA B SER A 1 250 ? -32.777 -0.841 18.906 0.50 10.81 272 SER A CA 1
ATOM 2131 C C A SER A 1 250 ? -31.782 -1.484 19.776 0.50 11.45 272 SER A C 1
ATOM 2132 C C B SER A 1 250 ? -31.626 -1.592 19.588 0.50 11.43 272 SER A C 1
ATOM 2133 O O A SER A 1 250 ? -30.701 -0.908 19.884 0.50 13.19 272 SER A O 1
ATOM 2134 O O B SER A 1 250 ? -30.455 -1.218 19.493 0.50 11.27 272 SER A O 1
ATOM 2139 N N . LYS A 1 251 ? -31.996 -2.677 20.277 1.00 11.86 273 LYS A N 1
ATOM 2140 C CA . LYS A 1 251 ? -31.020 -3.487 20.954 1.00 11.35 273 LYS A CA 1
ATOM 2141 C C . LYS A 1 251 ? -30.447 -4.525 19.999 1.00 10.06 273 LYS A C 1
ATOM 2142 O O . LYS A 1 251 ? -31.121 -5.007 19.088 1.00 10.22 273 LYS A O 1
ATOM 2148 N N . HIS A 1 252 ? -29.177 -4.878 20.260 1.00 9.36 274 HIS A N 1
ATOM 2149 C CA . HIS A 1 252 ? -28.611 -6.006 19.531 1.00 8.83 274 HIS A CA 1
ATOM 2150 C C . HIS A 1 252 ? -29.204 -7.314 20.003 1.00 7.49 274 HIS A C 1
ATOM 2151 O O . HIS A 1 252 ? -29.934 -7.362 21.000 1.00 8.91 274 HIS A O 1
ATOM 2158 N N . SER A 1 253 ? -28.887 -8.386 19.293 1.00 7.61 275 SER A N 1
ATOM 2159 C CA . SER A 1 253 ? -29.365 -9.718 19.628 1.00 7.68 275 SER A CA 1
ATOM 2160 C C . SER A 1 253 ? -28.206 -10.734 19.601 1.00 7.74 275 SER A C 1
ATOM 2161 O O . SER A 1 253 ? -27.694 -11.093 18.522 1.00 8.24 275 SER A O 1
ATOM 2164 N N . ASP A 1 254 ? -27.848 -11.248 20.768 1.00 6.88 276 ASP A N 1
ATOM 2165 C CA . ASP A 1 254 ? -26.897 -12.373 20.830 1.00 6.53 276 ASP A CA 1
ATOM 2166 C C . ASP A 1 254 ? -27.419 -13.581 20.074 1.00 6.73 276 ASP A C 1
ATOM 2167 O O . ASP A 1 254 ? -26.680 -14.258 19.357 1.00 7.35 276 ASP A O 1
ATOM 2172 N N . ALA A 1 255 ? -28.711 -13.860 20.296 1.00 7.23 277 ALA A N 1
ATOM 2173 C CA . ALA A 1 255 ? -29.324 -15.059 19.675 1.00 8.01 277 ALA A CA 1
ATOM 2174 C C . ALA A 1 255 ? -29.256 -15.037 18.148 1.00 7.14 277 ALA A C 1
ATOM 2175 O O . ALA A 1 255 ? -29.062 -16.082 17.544 1.00 7.68 277 ALA A O 1
ATOM 2177 N N . VAL A 1 256 ? -29.448 -13.870 17.551 1.00 7.46 278 VAL A N 1
ATOM 2178 C CA . VAL A 1 256 ? -29.376 -13.770 16.097 1.00 7.36 278 VAL A CA 1
ATOM 2179 C C . VAL A 1 256 ? -27.959 -14.082 15.609 1.00 6.54 278 VAL A C 1
ATOM 2180 O O . VAL A 1 256 ? -27.761 -14.754 14.601 1.00 6.77 278 VAL A O 1
ATOM 2184 N N . ILE A 1 257 ? -26.932 -13.658 16.352 1.00 6.39 279 ILE A N 1
ATOM 2185 C CA . ILE A 1 257 ? -25.549 -13.974 15.981 1.00 6.33 279 ILE A CA 1
ATOM 2186 C C . ILE A 1 257 ? -25.291 -15.461 16.089 1.00 6.34 279 ILE A C 1
ATOM 2187 O O . ILE A 1 257 ? -24.706 -16.071 15.206 1.00 6.74 279 ILE A O 1
ATOM 2192 N N . ALA A 1 258 ? -25.768 -16.073 17.192 1.00 6.88 280 ALA A N 1
ATOM 2193 C CA . ALA A 1 258 ? -25.619 -17.532 17.368 1.00 6.77 280 ALA A CA 1
ATOM 2194 C C . ALA A 1 258 ? -26.372 -18.261 16.239 1.00 6.36 280 ALA A C 1
ATOM 2195 O O . ALA A 1 258 ? -25.858 -19.245 15.682 1.00 7.21 280 ALA A O 1
ATOM 2197 N N . ASP A 1 259 ? -27.575 -17.821 15.892 1.00 6.58 281 ASP A N 1
ATOM 2198 C CA . ASP A 1 259 ? -28.369 -18.517 14.889 1.00 6.66 281 ASP A CA 1
ATOM 2199 C C . ASP A 1 259 ? -27.740 -18.381 13.515 1.00 6.89 281 ASP A C 1
ATOM 2200 O O . ASP A 1 259 ? -27.741 -19.324 12.718 1.00 7.47 281 ASP A O 1
ATOM 2205 N N . ALA A 1 260 ? -27.190 -17.192 13.187 1.00 6.19 282 ALA A N 1
ATOM 2206 C CA . ALA A 1 260 ? -26.514 -16.976 11.931 1.00 6.72 282 ALA A CA 1
ATOM 2207 C C . ALA A 1 260 ? -25.297 -17.879 11.819 1.00 6.27 282 ALA A C 1
ATOM 2208 O O . ALA A 1 260 ? -25.010 -18.486 10.801 1.00 6.97 282 ALA A O 1
ATOM 2210 N N A SER A 1 261 ? -24.518 -17.944 12.919 0.50 6.18 283 SER A N 1
ATOM 2211 N N B SER A 1 261 ? -24.522 -17.927 12.917 0.50 6.24 283 SER A N 1
ATOM 2212 C CA A SER A 1 261 ? -23.353 -18.808 12.986 0.50 6.47 283 SER A CA 1
ATOM 2213 C CA B SER A 1 261 ? -23.382 -18.824 12.971 0.50 6.73 283 SER A CA 1
ATOM 2214 C C A SER A 1 261 ? -23.719 -20.263 12.773 0.50 6.42 283 SER A C 1
ATOM 2215 C C B SER A 1 261 ? -23.791 -20.247 12.658 0.50 6.52 283 SER A C 1
ATOM 2216 O O A SER A 1 261 ? -23.006 -21.001 12.078 0.50 6.08 283 SER A O 1
ATOM 2217 O O B SER A 1 261 ? -23.200 -20.917 11.796 0.50 7.17 283 SER A O 1
ATOM 2222 N N . ARG A 1 262 ? -24.810 -20.717 13.397 1.00 7.13 284 ARG A N 1
ATOM 2223 C CA . ARG A 1 262 ? -25.234 -22.104 13.216 1.00 7.99 284 ARG A CA 1
ATO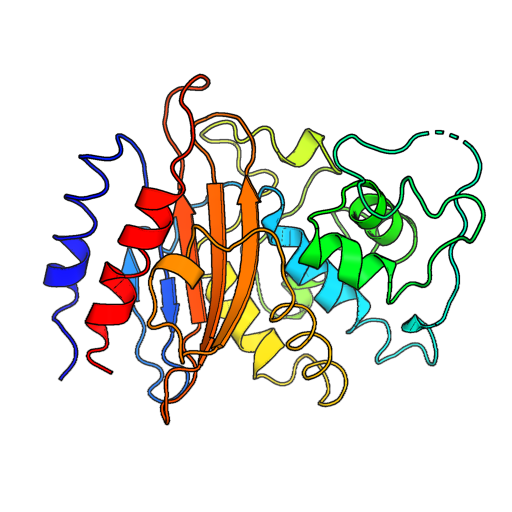M 2224 C C . ARG A 1 262 ? -25.581 -22.391 11.771 1.00 7.52 284 ARG A C 1
ATOM 2225 O O . ARG A 1 262 ? -25.201 -23.411 11.206 1.00 8.34 284 ARG A O 1
ATOM 2233 N N . ILE A 1 263 ? -26.345 -21.469 11.133 1.00 7.70 285 ILE A N 1
ATOM 2234 C CA . ILE A 1 263 ? -26.732 -21.639 9.720 1.00 8.03 285 ILE A CA 1
ATOM 2235 C C . ILE A 1 263 ? -25.478 -21.799 8.853 1.00 7.30 285 ILE A C 1
ATOM 2236 O O . ILE A 1 263 ? -25.355 -22.663 7.988 1.00 8.74 285 ILE A O 1
ATOM 2241 N N . VAL A 1 264 ? -24.516 -20.888 9.058 1.00 7.60 286 VAL A N 1
ATOM 2242 C CA . VAL A 1 264 ? -23.322 -20.902 8.209 1.00 7.48 286 VAL A CA 1
ATOM 2243 C C . VAL A 1 264 ? -22.514 -22.150 8.457 1.00 7.72 286 VAL A C 1
ATOM 2244 O O . VAL A 1 264 ? -22.034 -22.801 7.511 1.00 8.66 286 VAL A O 1
ATOM 2248 N N . LEU A 1 265 ? -22.299 -22.519 9.733 1.00 8.42 287 LEU A N 1
ATOM 2249 C CA . LEU A 1 265 ? -21.498 -23.702 10.003 1.00 9.18 287 LEU A CA 1
ATOM 2250 C C . LEU A 1 265 ? -22.130 -24.962 9.494 1.00 10.03 287 LEU A C 1
ATOM 2251 O O . LEU A 1 265 ? -21.454 -25.846 8.951 1.00 11.09 287 LEU A O 1
ATOM 2256 N N . GLU A 1 266 ? -23.446 -25.045 9.666 1.00 10.55 288 GLU A N 1
ATOM 2257 C CA . GLU A 1 266 ? -24.161 -26.246 9.155 1.00 12.06 288 GLU A CA 1
ATOM 2258 C C . GLU A 1 266 ? -24.019 -26.377 7.655 1.00 11.72 288 GLU A C 1
ATOM 2259 O O . GLU A 1 266 ? -24.073 -27.498 7.120 1.00 12.59 288 GLU A O 1
ATOM 2265 N N . SER A 1 267 ? -23.826 -25.286 6.938 1.00 11.70 289 SER A N 1
ATOM 2266 C CA . SER A 1 267 ? -23.753 -25.328 5.490 1.00 11.57 289 SER A CA 1
ATOM 2267 C C . SER A 1 267 ? -22.523 -26.077 4.959 1.00 11.42 289 SER A C 1
ATOM 2268 O O . SER A 1 267 ? -22.530 -26.533 3.831 1.00 12.91 289 SER A O 1
ATOM 2271 N N . PHE A 1 268 ? -21.498 -26.204 5.788 1.00 10.81 290 PHE A N 1
ATOM 2272 C CA . PHE A 1 268 ? -20.279 -26.934 5.416 1.00 11.60 290 PHE A CA 1
ATOM 2273 C C . PHE A 1 268 ? -20.435 -28.443 5.557 1.00 14.61 290 PHE A C 1
ATOM 2274 O O . PHE A 1 268 ? -19.623 -29.186 5.018 1.00 19.03 290 PHE A O 1
ATOM 2282 N N . ASN A 1 269 ? -21.492 -28.910 6.229 1.00 17.25 291 ASN A N 1
ATOM 2283 C CA A ASN A 1 269 ? -21.810 -30.330 6.336 0.60 19.58 291 ASN A CA 1
ATOM 2284 C CA B ASN A 1 269 ? -21.838 -30.320 6.406 0.40 19.56 291 ASN A CA 1
ATOM 2285 C C . ASN A 1 269 ? -20.588 -31.066 6.878 1.00 21.23 291 ASN A C 1
ATOM 2286 O O . ASN A 1 269 ? -20.228 -32.120 6.348 1.00 25.73 291 ASN A O 1
ATOM 2295 N N . ILE A 1 270 ? -19.943 -30.567 7.908 1.00 23.94 292 ILE A N 1
ATOM 2296 C CA . ILE A 1 270 ? -18.765 -31.141 8.564 1.00 26.90 292 ILE A CA 1
ATOM 2297 C C . ILE A 1 270 ? -19.142 -32.481 9.192 1.00 29.22 292 ILE A C 1
ATOM 2298 O O . ILE A 1 270 ? -20.291 -32.611 9.661 1.00 34.70 292 ILE A O 1
#

Solvent-accessible surface area: 11171 Å² total

Sequence (269 aa):
ASQPPQVTVDKKLKRLEENNDDFGGRRIGVVYAIDDTGSNKTFGYRANNERFPLCASFKGFLAAAVLSSKKSQQQQQEEGLLNQRIIRYDNVMMEPHSPVTEKKQITTGMTVAAELSAATLQYSDNGAANLLLEKLLIGGPEEGMTSSSFMRSIGDNVFRLDRWELELNSAIPGDDRDTSTPKKAVAESMQKLAFGNNVLGLLTERRHQLMMDDWFKKGNTTGGARIRASVPAANWVVGDKTGTCGVYGTANDYAVIWPVAHAPIIVLAVYTSKKPDDRNSSKHSDAVIADASSRIVLESFNNI

Radius of gyration: 17.65 Å; Cα contacts (8 Å, |Δi|>4): 618; chains: 1; bounding box: 50×43×44 Å

InterPro domains:
  IPR000871 Beta-lactamase, class-A [PR00118] (37-61)
  IPR000871 Beta-lactamase, class-A [PR00118] (68-85)
  IPR000871 Beta-lactamase, class-A [PR00118] (110-135)
  IPR000871 Beta-lactamase, class-A [PR00118] (147-171)
  IPR000871 Beta-lactamase, class-A [PR00118] (173-198)
  IPR000871 Beta-lactamase, class-A [PR00118] (209-224)
  IPR000871 Beta-lactamase, class-A [PR00118] (226-241)
  IPR000871 Beta-lactamase, class-A [PTHR35333] (32-295)
  IPR012338 Beta-lactamase/transpeptidase-like [G3DSA:3.40.710.10] (27-309)
  IPR012338 Beta-lactamase/transpeptidase-like [SSF56601] (36-294)
  IPR045155 Beta-lactamase class A, catalytic domain [PF13354] (36-293)
  IPR058220 Carbapenem-hydrolyzing beta-lactamase KPC-2/ Beta-lactamase SME-1-like [NF000538] (41-293)

B-factor: mean 13.61, std 11.07, range [3.96, 117.08]

CATH classification: 3.40.710.10

Nearest PDB structures (foldseek):
  4euz-assembly1_A  TM=1.004E+00  e=1.066E-56  Serratia fonticola
  4ev4-assembly1_A  TM=1.003E+00  e=2.322E-54  Serratia fonticola
  4eqi-assembly2_B  TM=9.943E-01  e=6.917E-53  Serratia fonticola
  8rwq-assembly1_A  TM=9.877E-01  e=5.215E-42  Klebsiella pneumoniae
  3e2k-assembly2_B  TM=9.870E-01  e=4.287E-41  Klebsiella pneumoniae

Secondary structure (DSSP, 8-state):
-PPPHHHHHHHHHHHHHHHTSEEEEEEEETTT--EEEESTTS-EE-GGGHHHHHHHHHHHHHHHSTTGGG-EE-----PPSS-TTGGG-TTT-EEHHHHHHHHHHH--HHHHHHHIIIII-HHHHHHHHHHHTT--S-B--S-TTGGG---TT--TTEE-HHHHHHHHHHHHHSSSS-HHHHHHHHHHHHT-SS-TTTGGGGS-TTSEEEEEEEE-SSTT-EEEEEEEE-TTS--EEEEEEEE-SSTTPPP-HHHHHHHHHHHHHHT--

Organism: Serratia fonticola (NCBI:txid47917)